Protein AF-A0A955UX91-F1 (afdb_monomer)

Nearest PDB structures (foldseek):
  6fhz-assembly1_A  TM=4.003E-01  e=1.065E+00  Pyrococcus furiosus DSM 3638
  5odw-assembly1_C  TM=2.343E-01  e=2.510E+00  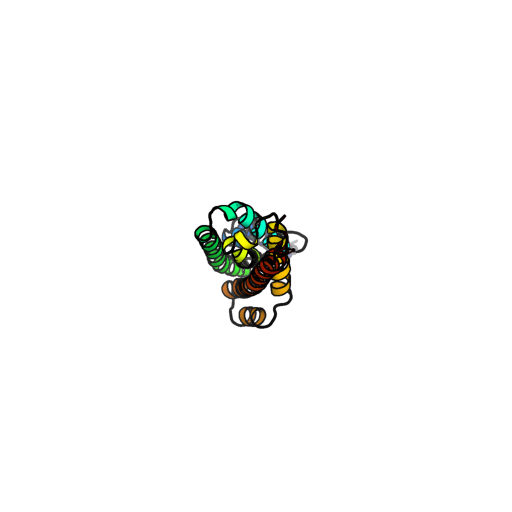Pseudomonas aeruginosa PAO1

Radius of gyration: 24.11 Å; Cα contacts (8 Å, |Δi|>4): 265; chains: 1; bounding box: 82×37×92 Å

Sequence (201 aa):
MGQDRPILEAEMGTEVAEGRGGSALATSPAVWIATVAGVGFAPLAPGTAGSAVAVVLFAATARLGLAAHLALSAAIGIAGVWAAGASERAFGRADDGRIVVDEVAGQLVALTPLVLAPLAWVDGRWPVGLVTAFVAFRVFDIAKPGPVRWAERRFAGGLGVMADDIVAGALAALVVAATGLALELVFAVPAGGVVAGGGLQ

Mean predicted aligned error: 9.35 Å

Secondary structure (DSSP, 8-state):
-----HHHHHHHHHHHHHHHHHHHHHH-HHHHHHTTTTGGG-SS-HHHHHHHHHHHHHHHHGGG-HHHHHHHHHHHHHHHHHHHHHHHHHHT-TT-TT--HHHHHHHHHHHHHHHH-GGGGTTTTHHHHHHHHHHHHHHHHHH--THHHHHHHH--THHHHHHHHHHHHHHHHHHHHHHHHHHHHHHHS-S----------

Foldseek 3Di:
DDDDPPPVVVVVVVVVVVVVLVVCLVPDPLNCLQLVNVCLVPPPQSLLSLLVVLLVVCVVCLVVALVSLVVVLVVLLVSQLVSQLVVCVSVVHHPRSSRNSLSSSLLSLLLNLCRVCVVLCPPPNVVVLSVLSSVQLVCCLVVVPDPLVVLCVVDDGSSSSNRSSNVSSNRSNVRSNVSSVVSCVVPVPPPDPPPPPDDDD

Structure (mmCIF, N/CA/C/O backbone):
data_AF-A0A955UX91-F1
#
_entry.id   AF-A0A955UX91-F1
#
loop_
_atom_site.group_PDB
_atom_site.id
_atom_site.type_symbol
_atom_site.label_atom_id
_atom_site.label_alt_id
_atom_site.label_comp_id
_atom_site.label_asym_id
_atom_site.label_entity_id
_atom_site.label_seq_id
_atom_site.pdbx_PDB_ins_code
_atom_site.Cartn_x
_atom_site.Cartn_y
_atom_site.Cartn_z
_atom_site.occupancy
_atom_site.B_iso_or_equiv
_atom_site.auth_seq_id
_atom_site.auth_comp_id
_atom_site.auth_asym_id
_atom_site.auth_atom_id
_atom_site.pdbx_PDB_model_num
ATOM 1 N N . MET A 1 1 ? -48.173 19.425 38.781 1.00 48.72 1 MET A N 1
ATOM 2 C CA . MET A 1 1 ? -47.043 20.098 38.110 1.00 48.72 1 MET A CA 1
ATOM 3 C C . MET A 1 1 ? -45.811 19.235 38.335 1.00 48.72 1 MET A C 1
ATOM 5 O O . MET A 1 1 ? -45.302 19.232 39.445 1.00 48.72 1 MET A O 1
ATOM 9 N N . GLY A 1 2 ? -45.424 18.406 37.361 1.00 55.97 2 GLY A N 1
ATOM 10 C CA . GLY A 1 2 ? -44.253 17.531 37.505 1.00 55.97 2 GLY A CA 1
ATOM 11 C C . GLY A 1 2 ? -44.362 16.193 36.780 1.00 55.97 2 GLY A C 1
ATOM 12 O O . GLY A 1 2 ? -44.405 15.170 37.448 1.00 55.97 2 GLY A O 1
ATOM 13 N N . GLN A 1 3 ? -44.400 16.199 35.445 1.00 52.84 3 GLN A N 1
ATOM 14 C CA . GLN A 1 3 ? -44.148 15.014 34.610 1.00 52.84 3 GLN A CA 1
ATOM 15 C C . GLN A 1 3 ? -43.593 15.426 33.232 1.00 52.84 3 GLN A C 1
ATOM 17 O O . GLN A 1 3 ? -44.186 15.099 32.225 1.00 52.84 3 GLN A O 1
ATOM 22 N N . ASP A 1 4 ? -42.463 16.143 33.180 1.00 52.09 4 ASP A N 1
ATOM 23 C CA . ASP A 1 4 ? -41.783 16.471 31.901 1.00 52.09 4 ASP A CA 1
ATOM 24 C C . ASP A 1 4 ? -40.248 16.293 31.961 1.00 52.09 4 ASP A C 1
ATOM 26 O O . ASP A 1 4 ? -39.520 16.770 31.098 1.00 52.09 4 ASP A O 1
ATOM 30 N N . ARG A 1 5 ? -39.704 15.633 32.996 1.00 57.81 5 ARG A N 1
ATOM 31 C CA . ARG A 1 5 ? -38.242 15.534 33.209 1.00 57.81 5 ARG A CA 1
ATOM 32 C C . ARG A 1 5 ? -37.488 14.307 32.652 1.00 57.81 5 ARG A C 1
ATOM 34 O O . ARG A 1 5 ? -36.279 14.442 32.510 1.00 57.81 5 ARG A O 1
ATOM 41 N N . PRO A 1 6 ? -38.089 13.149 32.303 1.00 54.25 6 PRO A N 1
ATOM 42 C CA . PRO A 1 6 ? -37.282 11.976 31.941 1.00 54.25 6 PRO A CA 1
ATOM 43 C C . PRO A 1 6 ? -36.736 11.998 30.502 1.00 54.25 6 PRO A C 1
ATOM 45 O O . PRO A 1 6 ? -35.761 11.312 30.220 1.00 54.25 6 PRO A O 1
ATOM 48 N N . ILE A 1 7 ? -37.338 12.773 29.592 1.00 55.22 7 ILE A N 1
ATOM 49 C CA . ILE A 1 7 ? -36.955 12.776 28.166 1.00 55.22 7 ILE A CA 1
ATOM 50 C C . ILE A 1 7 ? -35.733 13.681 27.929 1.00 55.22 7 ILE A C 1
ATOM 52 O O . ILE A 1 7 ? -34.793 13.286 27.249 1.00 55.22 7 ILE A O 1
ATOM 56 N N . LEU A 1 8 ? -35.689 14.844 28.588 1.00 48.31 8 LEU A N 1
ATOM 57 C CA . LEU A 1 8 ? -34.590 15.811 28.459 1.00 48.31 8 LEU A CA 1
ATOM 58 C C . LEU A 1 8 ? -33.263 15.300 29.045 1.00 48.31 8 LEU A C 1
ATOM 60 O O . LEU A 1 8 ? -32.203 15.588 28.501 1.00 48.31 8 LEU A O 1
ATOM 64 N N . GLU A 1 9 ? -33.300 14.517 30.129 1.00 51.94 9 GLU A N 1
ATOM 65 C CA . GLU A 1 9 ? -32.087 13.922 30.716 1.00 51.94 9 GLU A CA 1
ATOM 66 C C . GLU A 1 9 ? -31.504 12.802 29.835 1.00 51.94 9 GLU A C 1
ATOM 68 O O . GLU A 1 9 ? -30.284 12.630 29.789 1.00 51.94 9 GLU A O 1
ATOM 73 N N . ALA A 1 10 ? -32.353 12.078 29.096 1.00 54.09 10 ALA A N 1
ATOM 74 C CA . ALA A 1 10 ? -31.926 11.054 28.146 1.00 54.09 10 ALA A CA 1
ATOM 75 C C . ALA A 1 10 ? -31.316 11.668 26.874 1.00 54.09 10 ALA A C 1
ATOM 77 O O . ALA A 1 10 ? -30.243 11.235 26.458 1.00 54.09 10 ALA A O 1
ATOM 78 N N . GLU A 1 11 ? -31.942 12.711 26.313 1.00 50.72 11 GLU A N 1
ATOM 79 C CA . GLU A 1 11 ? -31.438 13.423 25.127 1.00 50.72 11 GLU A CA 1
ATOM 80 C C . GLU A 1 11 ? -30.132 14.187 25.416 1.00 50.72 11 GLU A C 1
ATOM 82 O O . GLU A 1 11 ? -29.170 14.092 24.649 1.00 50.72 11 GLU A O 1
ATOM 87 N N . MET A 1 12 ? -30.028 14.843 26.581 1.00 48.72 12 MET A N 1
ATOM 88 C CA . MET A 1 12 ? -28.771 15.459 27.030 1.00 48.72 12 MET A CA 1
ATOM 89 C C . MET A 1 12 ? -27.669 14.421 27.293 1.00 48.72 12 MET A C 1
ATOM 91 O O . MET A 1 12 ? -26.490 14.699 27.070 1.00 48.72 12 MET A O 1
ATOM 95 N N . GLY A 1 13 ? -28.021 13.223 27.768 1.00 46.91 13 GLY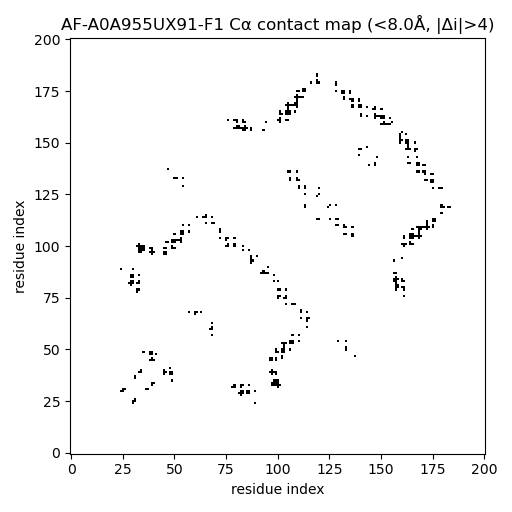 A N 1
ATOM 96 C CA . GLY A 1 13 ? -27.072 12.124 27.964 1.00 46.91 13 GLY A CA 1
ATOM 97 C C . GLY A 1 13 ? -26.480 11.614 26.648 1.00 46.91 13 GLY A C 1
ATOM 98 O O . GLY A 1 13 ? -25.281 11.331 26.585 1.00 46.91 13 GLY A O 1
ATOM 99 N N . THR A 1 14 ? -27.291 11.553 25.589 1.00 50.78 14 THR A N 1
ATOM 100 C CA . THR A 1 14 ? -26.853 11.172 24.240 1.00 50.78 14 THR A CA 1
ATOM 101 C C . THR A 1 14 ? -26.025 12.259 23.557 1.00 50.78 14 THR A C 1
ATOM 103 O O . THR A 1 14 ? -24.955 11.936 23.047 1.00 50.78 14 THR A O 1
ATOM 106 N N . GLU A 1 15 ? -26.403 13.541 23.642 1.00 47.50 15 GLU A N 1
ATOM 107 C CA . GLU A 1 15 ? -25.612 14.641 23.056 1.00 47.50 15 GLU A CA 1
ATOM 108 C C . GLU A 1 15 ? -24.251 14.825 23.750 1.00 47.50 15 GLU A C 1
ATOM 110 O O . GLU A 1 15 ? -23.234 15.072 23.098 1.00 47.50 15 GLU A O 1
ATOM 115 N N . VAL A 1 16 ? -24.184 14.666 25.078 1.00 50.84 16 VAL A N 1
ATOM 116 C CA . VAL A 1 16 ? -22.916 14.759 25.824 1.00 50.84 16 VAL A CA 1
ATOM 117 C C . VAL A 1 16 ? -22.020 13.540 25.559 1.00 50.84 16 VAL A C 1
ATOM 119 O O . VAL A 1 16 ? -20.793 13.680 25.545 1.00 50.84 16 VAL A O 1
ATOM 122 N N . ALA A 1 17 ? -22.594 12.357 25.314 1.00 48.03 17 ALA A N 1
ATOM 123 C CA . ALA A 1 17 ? -21.847 11.166 24.907 1.00 48.03 17 ALA A CA 1
ATOM 124 C C . ALA A 1 17 ? -21.341 11.263 23.454 1.00 48.03 17 ALA A C 1
ATOM 126 O O . ALA A 1 17 ? -20.176 10.949 23.203 1.00 48.03 17 ALA A O 1
ATOM 127 N N . GLU A 1 18 ? -22.154 11.770 22.521 1.00 50.38 18 GLU A N 1
ATOM 128 C CA . GLU A 1 18 ? -21.756 12.026 21.128 1.00 50.38 18 GLU A CA 1
ATOM 129 C C . GLU A 1 18 ? -20.695 13.134 21.026 1.00 50.38 18 GLU A C 1
ATOM 131 O O . GLU A 1 18 ? -19.690 12.967 20.331 1.00 50.38 18 GLU A O 1
ATOM 136 N N . GLY A 1 19 ? -20.831 14.224 21.792 1.00 46.16 19 GLY A N 1
ATOM 137 C CA . GLY A 1 19 ? -19.861 15.327 21.820 1.00 46.16 19 GLY A CA 1
ATOM 138 C C . GLY A 1 19 ? -18.505 14.959 22.446 1.00 46.16 19 GLY A C 1
ATOM 139 O O . GLY A 1 19 ? -17.449 15.432 22.008 1.00 46.16 19 GLY A O 1
ATOM 140 N N . ARG A 1 20 ? -18.494 14.067 23.447 1.00 49.34 20 ARG A N 1
ATOM 141 C CA . ARG A 1 20 ? -17.256 13.529 24.049 1.00 49.34 20 ARG A CA 1
ATOM 142 C C . ARG A 1 20 ? -16.623 12.422 23.202 1.00 49.34 20 ARG A C 1
ATOM 144 O O . ARG A 1 20 ? -15.399 12.354 23.124 1.00 49.34 20 ARG A O 1
ATOM 151 N N . GLY A 1 21 ? -17.432 11.595 22.538 1.00 52.50 21 GLY A N 1
ATOM 152 C CA . GLY A 1 21 ? -16.962 10.550 21.626 1.00 52.50 21 GLY A CA 1
ATOM 153 C C . GLY A 1 21 ? -16.315 11.117 20.360 1.00 52.50 21 GLY A C 1
ATOM 154 O O . GLY A 1 21 ? -15.223 10.694 19.987 1.00 52.50 21 GLY A O 1
ATOM 155 N N . GLY A 1 22 ? -16.922 12.138 19.745 1.00 56.38 22 GL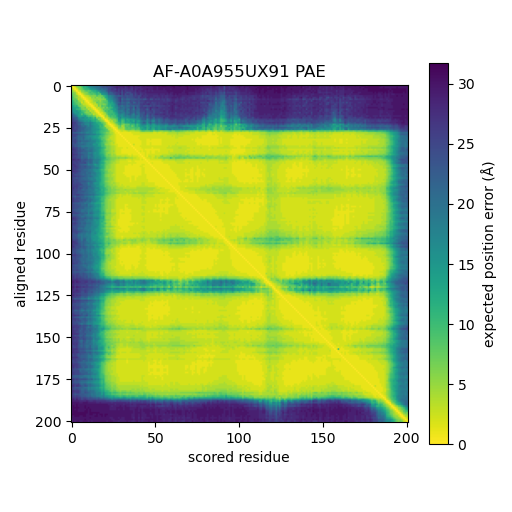Y A N 1
ATOM 156 C CA . GLY A 1 22 ? -16.394 12.769 18.530 1.00 56.38 22 GLY A CA 1
ATOM 157 C C . GLY A 1 22 ? -15.030 13.446 18.721 1.00 56.38 22 GLY A C 1
ATOM 158 O O . GLY A 1 22 ? -14.139 13.297 17.884 1.00 56.38 22 GLY A O 1
ATOM 159 N N . SER A 1 23 ? -14.819 14.131 19.851 1.00 57.78 23 SER A N 1
ATOM 160 C CA . SER A 1 23 ? -13.539 14.791 20.170 1.00 57.78 23 SER A CA 1
ATOM 161 C C . SER A 1 23 ? -12.423 13.807 20.553 1.00 57.78 23 SER A C 1
ATOM 163 O O . SER A 1 23 ? -11.258 14.024 20.202 1.00 57.78 23 SER A O 1
ATOM 165 N N . ALA A 1 24 ? -12.763 12.691 21.205 1.00 60.75 24 ALA A N 1
ATOM 166 C CA . ALA A 1 24 ? -11.815 11.622 21.522 1.00 60.75 24 ALA A CA 1
ATOM 167 C C . ALA A 1 24 ? -11.351 10.862 20.264 1.00 60.75 24 ALA A C 1
ATOM 169 O O . ALA A 1 24 ? -10.179 10.503 20.151 1.00 60.75 24 ALA A O 1
ATOM 170 N N . LEU A 1 25 ? -12.238 10.669 19.282 1.00 67.56 25 LEU A N 1
ATOM 171 C CA . LEU A 1 25 ? -11.879 10.092 17.982 1.00 67.56 25 LEU A CA 1
ATOM 172 C C . LEU A 1 25 ? -10.973 11.029 17.176 1.00 67.56 25 LEU A C 1
ATOM 174 O O . LEU A 1 25 ? -9.965 10.582 16.632 1.00 67.56 25 LEU A O 1
ATOM 178 N N . ALA A 1 26 ? -11.282 12.329 17.167 1.00 65.00 26 ALA A N 1
ATOM 179 C CA . ALA A 1 26 ? -10.502 13.347 16.462 1.00 65.00 26 ALA A CA 1
ATOM 180 C C . ALA A 1 26 ? -9.083 13.553 17.026 1.00 65.00 26 ALA A C 1
ATOM 182 O O . ALA A 1 26 ? -8.243 14.148 16.356 1.00 65.00 26 ALA A O 1
ATOM 183 N N . THR A 1 27 ? -8.790 13.074 18.238 1.00 76.50 27 THR A N 1
ATOM 184 C CA . THR A 1 27 ? -7.471 13.197 18.891 1.00 76.50 27 THR A CA 1
ATOM 185 C C . THR A 1 27 ? -6.737 11.863 19.048 1.00 76.50 27 THR A C 1
ATOM 187 O O . THR A 1 27 ? -5.598 11.843 19.510 1.00 76.50 27 THR A O 1
ATOM 190 N N . SER A 1 28 ? -7.343 10.744 18.633 1.00 91.44 28 SER A N 1
ATOM 191 C CA . SER A 1 28 ? -6.758 9.407 18.766 1.00 91.44 28 SER A CA 1
ATOM 192 C C . SER A 1 28 ? -5.649 9.165 17.732 1.00 91.44 28 SER A C 1
ATOM 194 O O . SER A 1 28 ? -5.944 9.117 16.534 1.00 91.44 28 SER A O 1
ATOM 196 N N . PRO A 1 29 ? -4.388 8.918 18.143 1.00 95.19 29 PRO A N 1
ATOM 197 C CA . PRO A 1 29 ? -3.300 8.636 17.203 1.00 95.19 29 PRO A CA 1
ATOM 198 C C . PRO A 1 29 ? -3.577 7.417 16.315 1.00 95.19 29 PRO A C 1
ATOM 200 O O . PRO A 1 29 ? -3.188 7.398 15.151 1.00 95.19 29 PRO A O 1
ATOM 203 N N . ALA A 1 30 ? -4.292 6.419 16.843 1.00 95.62 30 ALA A N 1
ATOM 204 C CA . ALA A 1 30 ? -4.701 5.250 16.075 1.00 95.62 30 ALA A CA 1
ATOM 205 C C . ALA A 1 30 ? -5.654 5.621 14.934 1.00 95.62 30 ALA A C 1
ATOM 207 O O . ALA A 1 30 ? -5.444 5.176 13.813 1.00 95.62 30 ALA A O 1
ATOM 208 N N . VAL A 1 31 ? -6.648 6.477 15.198 1.00 95.62 31 VAL A N 1
ATOM 209 C CA . VAL A 1 31 ? -7.601 6.940 14.176 1.00 95.62 31 VAL A CA 1
ATOM 210 C C . VAL A 1 31 ? -6.887 7.791 13.131 1.00 95.62 31 VAL A C 1
ATOM 212 O O . VAL A 1 31 ? -7.118 7.615 11.938 1.00 95.62 31 VAL A O 1
ATOM 215 N N . TRP A 1 32 ? -5.970 8.666 13.550 1.00 96.38 32 TRP A N 1
ATOM 216 C CA . TRP A 1 32 ? -5.149 9.454 12.627 1.00 96.38 32 TRP A CA 1
ATOM 217 C C . TRP A 1 32 ? -4.306 8.579 11.701 1.00 96.38 32 TRP A C 1
ATOM 219 O O . TRP A 1 32 ? -4.248 8.844 10.504 1.00 96.38 32 TRP A O 1
ATOM 229 N N . ILE A 1 33 ? -3.675 7.529 12.229 1.00 97.69 33 ILE A N 1
ATOM 230 C CA . ILE A 1 33 ? -2.879 6.602 11.417 1.00 97.69 33 ILE A CA 1
ATOM 231 C C . ILE A 1 33 ? -3.786 5.770 10.508 1.00 97.69 33 ILE A C 1
ATOM 233 O O . ILE A 1 33 ? -3.540 5.715 9.309 1.00 97.69 33 ILE A O 1
ATOM 237 N N . ALA A 1 34 ? -4.853 5.177 11.050 1.00 97.38 34 ALA A N 1
ATOM 238 C CA . ALA A 1 34 ? -5.764 4.314 10.303 1.00 97.38 34 ALA A CA 1
ATOM 239 C C . ALA A 1 34 ? -6.453 5.047 9.147 1.00 97.38 34 ALA A C 1
ATOM 241 O O . ALA A 1 34 ? -6.578 4.499 8.061 1.00 97.38 34 ALA A O 1
ATOM 242 N N . THR A 1 35 ? -6.850 6.301 9.361 1.00 97.31 35 THR A N 1
ATOM 243 C CA . THR A 1 35 ? -7.482 7.140 8.330 1.00 97.31 35 THR A CA 1
ATOM 244 C C . THR A 1 35 ? -6.476 7.863 7.442 1.00 97.31 35 THR A C 1
ATOM 246 O O . THR A 1 35 ? -6.888 8.631 6.578 1.00 97.31 35 THR A O 1
ATOM 249 N N . VAL A 1 36 ? -5.169 7.673 7.658 1.00 97.88 36 VAL A N 1
ATOM 250 C CA . VAL A 1 36 ? -4.096 8.348 6.914 1.00 97.88 36 VAL A CA 1
ATOM 251 C C . VAL A 1 36 ? -4.291 9.869 6.950 1.00 97.88 36 VAL A C 1
ATOM 253 O O . VAL A 1 36 ? -4.511 10.536 5.943 1.00 97.88 36 VAL A O 1
ATOM 256 N N . ALA A 1 37 ? -4.273 10.419 8.162 1.00 95.94 37 ALA A N 1
ATOM 257 C CA . ALA A 1 37 ? -4.479 11.838 8.441 1.00 95.94 37 ALA A CA 1
ATOM 258 C C . ALA A 1 37 ? -5.789 12.416 7.869 1.00 95.94 37 ALA A C 1
ATOM 260 O O . ALA A 1 37 ? -5.841 13.562 7.425 1.00 95.94 37 ALA A O 1
ATOM 261 N N . GLY A 1 38 ? -6.857 11.615 7.903 1.00 94.56 38 GLY A N 1
ATOM 262 C CA . GLY A 1 38 ? -8.201 12.010 7.490 1.00 94.56 38 GLY A CA 1
ATOM 263 C C . GLY A 1 38 ? -8.560 11.702 6.033 1.00 94.56 38 GLY A C 1
ATOM 264 O O . GLY A 1 38 ? -9.699 11.932 5.632 1.00 94.56 38 GLY A O 1
ATOM 265 N N . VAL A 1 39 ? -7.645 11.126 5.253 1.00 97.12 39 VAL A N 1
ATOM 266 C CA . VAL A 1 39 ? -7.900 10.656 3.878 1.00 97.12 39 VAL A CA 1
ATOM 267 C C . VAL A 1 39 ? -9.025 9.619 3.829 1.00 97.12 39 VAL A C 1
ATOM 269 O O . VAL A 1 39 ? -9.845 9.642 2.914 1.00 97.12 39 VAL A O 1
ATOM 272 N N . GLY A 1 40 ? -9.134 8.775 4.854 1.00 96.06 40 GLY A N 1
ATOM 273 C CA . GLY A 1 40 ? -10.212 7.799 5.011 1.00 96.06 40 GLY A CA 1
ATOM 274 C C . GLY A 1 40 ? -11.620 8.402 5.099 1.00 96.06 40 GLY A C 1
ATOM 275 O O . GLY A 1 40 ? -12.600 7.687 4.932 1.00 96.06 40 GLY A O 1
ATOM 276 N N . PHE A 1 41 ? -11.752 9.716 5.314 1.00 95.44 41 PHE A N 1
ATOM 277 C CA . PHE A 1 41 ? -13.041 10.420 5.273 1.00 95.44 41 PHE A CA 1
ATOM 278 C C . PHE A 1 41 ? -13.400 10.962 3.883 1.00 95.44 41 PHE A C 1
ATOM 280 O O . PHE A 1 41 ? -14.368 11.715 3.757 1.00 95.44 41 PHE A O 1
ATOM 287 N N . ALA A 1 42 ? -12.640 10.620 2.836 1.00 95.56 42 ALA A N 1
ATOM 288 C CA . ALA A 1 42 ? -12.984 11.006 1.475 1.00 95.56 42 ALA A CA 1
ATOM 289 C C . ALA A 1 42 ? -14.426 10.564 1.136 1.00 95.56 42 ALA A C 1
ATOM 291 O O . ALA A 1 42 ? -14.794 9.415 1.381 1.00 95.56 42 ALA A O 1
ATOM 292 N N . PRO A 1 43 ? -15.262 11.444 0.554 1.00 90.38 43 PRO A N 1
ATOM 293 C CA . PRO A 1 43 ? -16.683 11.153 0.345 1.00 90.38 43 PRO A CA 1
ATOM 294 C C . PRO A 1 43 ? -16.925 10.057 -0.699 1.00 90.38 43 PRO A C 1
ATOM 296 O O . PRO A 1 43 ? -17.997 9.458 -0.733 1.00 90.38 43 PRO A O 1
ATOM 299 N N . LEU A 1 44 ? -15.943 9.812 -1.571 1.00 92.38 44 LEU A N 1
ATOM 300 C CA . LEU A 1 44 ? -16.003 8.832 -2.645 1.00 92.38 44 LEU A CA 1
ATOM 301 C C . LEU A 1 44 ? -14.722 8.001 -2.634 1.00 92.38 44 LEU A C 1
ATOM 303 O O . LEU A 1 44 ? -13.627 8.557 -2.665 1.00 92.38 44 LEU A O 1
ATOM 307 N N . ALA A 1 45 ? -14.891 6.678 -2.618 1.00 93.38 45 ALA A N 1
ATOM 308 C CA . ALA A 1 45 ? -13.821 5.684 -2.672 1.00 93.38 45 ALA A CA 1
ATOM 309 C C . ALA A 1 45 ? -12.613 5.979 -1.741 1.00 93.38 45 ALA A C 1
ATOM 311 O O . ALA A 1 45 ? -11.498 6.158 -2.238 1.00 93.38 45 ALA A O 1
ATOM 312 N N . PRO A 1 46 ? -12.798 5.993 -0.402 1.00 96.38 46 PRO A N 1
ATOM 313 C CA . PRO A 1 46 ? -11.715 6.207 0.567 1.00 96.38 46 PRO A CA 1
ATOM 314 C C . PRO A 1 46 ? -10.462 5.366 0.309 1.00 96.38 46 PRO A C 1
ATOM 316 O O . PRO A 1 46 ? -9.356 5.903 0.311 1.00 96.38 46 PRO A O 1
ATOM 319 N N . GLY A 1 47 ? -10.629 4.078 -0.008 1.00 96.56 47 GLY A N 1
ATOM 320 C CA . GLY A 1 47 ? -9.502 3.199 -0.322 1.00 96.56 47 GLY A CA 1
ATOM 321 C C . GLY A 1 47 ? -8.692 3.672 -1.531 1.00 96.56 47 GLY A C 1
ATOM 322 O O . GLY A 1 47 ? -7.464 3.691 -1.495 1.00 96.56 47 GLY A O 1
ATOM 323 N N . THR A 1 48 ? -9.357 4.187 -2.573 1.00 97.62 48 THR A N 1
ATOM 324 C CA . THR A 1 48 ? -8.677 4.775 -3.743 1.00 97.62 48 THR A CA 1
ATOM 325 C C . THR A 1 48 ? -7.857 6.002 -3.347 1.00 97.62 48 THR A C 1
ATOM 327 O O . THR A 1 48 ? -6.740 6.179 -3.836 1.00 97.62 48 THR A O 1
ATOM 330 N N . ALA A 1 49 ? -8.375 6.831 -2.437 1.00 98.25 49 ALA A N 1
ATOM 331 C CA . ALA A 1 49 ? -7.634 7.967 -1.904 1.00 98.25 49 ALA A CA 1
ATOM 332 C C . ALA A 1 49 ? -6.410 7.509 -1.085 1.00 98.25 49 ALA A C 1
ATOM 334 O O . ALA A 1 49 ? -5.320 8.044 -1.286 1.00 98.25 49 ALA A O 1
ATOM 335 N N . GLY A 1 50 ? -6.547 6.473 -0.249 1.00 98.25 50 GLY A N 1
ATOM 336 C CA . GLY A 1 50 ? -5.427 5.844 0.465 1.00 98.25 50 GLY A CA 1
ATOM 337 C C . GLY A 1 50 ? -4.354 5.296 -0.484 1.00 98.25 50 GLY A C 1
ATOM 338 O O . GLY A 1 50 ? -3.175 5.634 -0.368 1.00 98.25 50 GLY A O 1
ATOM 339 N N . SER A 1 51 ? -4.757 4.553 -1.516 1.00 98.50 51 SER A N 1
ATOM 340 C CA . SER A 1 51 ? -3.845 4.054 -2.557 1.00 98.50 51 SER A CA 1
ATOM 341 C C . SER A 1 51 ? -3.118 5.202 -3.280 1.00 98.50 51 SER A C 1
ATOM 343 O O . SER A 1 51 ? -1.921 5.125 -3.561 1.00 98.50 51 SER A O 1
ATOM 345 N N . ALA A 1 52 ? -3.806 6.315 -3.556 1.00 98.44 52 ALA A N 1
ATOM 346 C CA . ALA A 1 52 ? -3.188 7.483 -4.180 1.00 98.44 52 ALA A CA 1
ATOM 347 C C . ALA A 1 52 ? -2.141 8.138 -3.263 1.00 98.44 52 ALA A C 1
ATOM 349 O O . ALA A 1 52 ? -1.079 8.547 -3.739 1.00 98.44 52 ALA A O 1
ATOM 350 N N . VAL A 1 53 ? -2.388 8.179 -1.948 1.00 98.44 53 VAL A N 1
ATOM 351 C CA . VAL A 1 53 ? -1.393 8.637 -0.966 1.00 98.44 53 VAL A CA 1
ATOM 352 C C . VAL A 1 53 ? -0.136 7.775 -1.018 1.00 98.44 53 VAL A C 1
ATOM 354 O O . VAL A 1 53 ? 0.961 8.330 -1.034 1.00 98.44 53 VAL A O 1
ATOM 357 N N . ALA A 1 54 ? -0.255 6.449 -1.123 1.00 98.44 54 ALA A N 1
ATOM 358 C CA . ALA A 1 54 ? 0.914 5.582 -1.289 1.00 98.44 54 ALA A CA 1
ATOM 359 C C . ALA A 1 54 ? 1.725 5.914 -2.549 1.00 98.44 54 ALA A C 1
ATOM 361 O O . ALA A 1 54 ? 2.951 5.953 -2.479 1.00 98.44 54 ALA A O 1
ATOM 362 N N . VAL A 1 55 ? 1.076 6.220 -3.678 1.00 98.06 55 VAL A N 1
ATOM 363 C CA . VAL A 1 55 ? 1.775 6.651 -4.904 1.00 98.06 55 VAL A CA 1
ATOM 364 C C . VAL A 1 55 ? 2.523 7.971 -4.688 1.00 98.06 55 VAL A C 1
ATOM 366 O O . VAL A 1 55 ? 3.671 8.099 -5.117 1.00 98.06 55 VAL A O 1
ATOM 369 N N . VAL A 1 56 ? 1.918 8.939 -3.993 1.00 97.88 56 VAL A N 1
ATOM 370 C CA . VAL A 1 56 ? 2.568 10.218 -3.655 1.00 97.88 56 VAL A CA 1
ATOM 371 C C . VAL A 1 56 ? 3.759 10.001 -2.714 1.00 97.88 56 VAL A C 1
ATOM 373 O O . VAL A 1 56 ? 4.850 10.511 -2.977 1.00 97.88 56 VAL A O 1
ATOM 376 N N . LEU A 1 57 ? 3.581 9.210 -1.651 1.00 97.44 57 LEU A N 1
ATOM 377 C CA . LEU A 1 57 ? 4.642 8.853 -0.702 1.00 97.44 57 LEU A CA 1
ATOM 378 C C . LEU A 1 57 ? 5.798 8.136 -1.399 1.00 97.44 57 LEU A C 1
ATOM 380 O O . LEU A 1 57 ? 6.968 8.447 -1.165 1.00 97.44 57 LEU A O 1
ATOM 384 N N . PHE A 1 58 ? 5.475 7.209 -2.293 1.00 96.75 58 PHE A N 1
ATOM 385 C CA . PHE A 1 58 ? 6.451 6.502 -3.097 1.00 96.75 58 PHE A CA 1
ATOM 386 C C . PHE A 1 58 ? 7.216 7.451 -4.016 1.00 96.75 58 PHE A C 1
ATOM 388 O O . PHE A 1 58 ? 8.441 7.452 -3.998 1.00 96.75 58 PHE A O 1
ATOM 395 N N . ALA A 1 59 ? 6.536 8.319 -4.768 1.00 94.19 59 ALA A N 1
ATOM 396 C CA . ALA A 1 59 ? 7.197 9.287 -5.643 1.00 94.19 59 ALA A CA 1
ATOM 397 C C . ALA A 1 59 ? 8.152 10.218 -4.871 1.00 94.19 59 ALA A C 1
ATOM 399 O O . ALA A 1 59 ? 9.237 10.534 -5.361 1.00 94.19 59 ALA A O 1
ATOM 400 N N . ALA A 1 60 ? 7.783 10.607 -3.645 1.00 95.56 60 ALA A N 1
ATOM 401 C CA . ALA A 1 60 ? 8.620 11.426 -2.772 1.00 95.56 60 ALA A CA 1
ATOM 402 C C . ALA A 1 60 ? 9.853 10.680 -2.227 1.00 95.56 60 ALA A C 1
ATOM 404 O O . ALA A 1 60 ? 10.883 11.302 -1.970 1.00 95.56 60 ALA A O 1
ATOM 405 N N . THR A 1 61 ? 9.770 9.358 -2.056 1.00 93.81 61 THR A N 1
ATOM 406 C CA . THR A 1 61 ? 10.807 8.552 -1.386 1.00 93.81 61 THR A CA 1
ATOM 407 C C . THR A 1 61 ? 11.559 7.588 -2.308 1.00 93.81 61 THR A C 1
ATOM 409 O O . THR A 1 61 ? 12.590 7.054 -1.905 1.00 93.81 61 THR A O 1
ATOM 412 N N . ALA A 1 62 ? 11.143 7.418 -3.567 1.00 88.81 62 ALA A N 1
ATOM 413 C CA . ALA A 1 62 ? 11.701 6.435 -4.504 1.00 88.81 62 ALA A CA 1
ATOM 414 C C . ALA A 1 62 ? 13.218 6.583 -4.717 1.00 88.81 62 ALA A C 1
ATOM 416 O O . ALA A 1 62 ? 13.923 5.599 -4.932 1.00 88.81 62 ALA A O 1
ATOM 417 N N . ARG A 1 63 ? 13.750 7.810 -4.612 1.00 89.56 63 ARG A N 1
ATOM 418 C CA . ARG A 1 63 ? 15.187 8.097 -4.782 1.00 89.56 63 ARG A CA 1
ATOM 419 C C . ARG A 1 63 ? 16.043 7.724 -3.568 1.00 89.56 63 ARG A C 1
ATOM 421 O O . ARG A 1 63 ? 17.264 7.754 -3.675 1.00 89.56 63 ARG A O 1
ATOM 428 N N . LEU A 1 64 ? 15.429 7.382 -2.433 1.00 92.81 64 LEU A N 1
ATOM 429 C CA . LEU A 1 64 ? 16.131 6.950 -1.219 1.00 92.81 64 LEU A CA 1
ATOM 430 C C . LEU A 1 64 ? 16.589 5.481 -1.295 1.00 92.81 64 LEU A C 1
ATOM 432 O O . LEU A 1 64 ? 17.352 5.026 -0.445 1.00 92.81 64 LEU A O 1
ATOM 436 N N . GLY A 1 65 ? 16.156 4.751 -2.327 1.00 92.50 65 GLY A N 1
ATOM 437 C CA . GLY A 1 65 ? 16.566 3.379 -2.602 1.00 92.50 65 GLY A CA 1
ATOM 438 C C . GLY A 1 65 ? 15.745 2.319 -1.864 1.00 92.50 65 GLY A C 1
ATOM 439 O O . GLY A 1 65 ? 14.865 2.608 -1.052 1.00 92.50 65 GLY A O 1
ATOM 440 N N . LEU A 1 66 ? 16.052 1.054 -2.164 1.00 93.62 66 LEU A N 1
ATOM 441 C CA . LEU A 1 66 ? 15.270 -0.104 -1.722 1.00 93.62 66 LEU A CA 1
ATOM 442 C C . LEU A 1 66 ? 15.153 -0.206 -0.198 1.00 93.62 66 LEU A C 1
ATOM 444 O O . LEU A 1 66 ? 14.069 -0.462 0.314 1.00 93.62 66 LEU A O 1
ATOM 448 N N . ALA A 1 67 ? 16.252 0.009 0.528 1.00 95.94 67 ALA A N 1
ATOM 449 C CA . ALA A 1 67 ? 16.255 -0.108 1.984 1.00 95.94 67 ALA A CA 1
ATOM 450 C C . ALA A 1 67 ? 15.272 0.875 2.638 1.00 95.94 67 ALA A C 1
ATOM 452 O O . ALA A 1 67 ? 14.521 0.487 3.529 1.00 95.94 67 ALA A O 1
ATOM 453 N N . ALA A 1 68 ? 15.229 2.121 2.156 1.00 96.31 68 ALA A N 1
ATOM 454 C CA . ALA A 1 68 ? 14.294 3.127 2.646 1.00 96.31 68 ALA A CA 1
ATOM 455 C C . ALA A 1 68 ? 12.840 2.781 2.288 1.00 96.31 68 ALA A C 1
ATOM 457 O O . ALA A 1 68 ? 11.969 2.883 3.148 1.00 96.31 68 ALA A O 1
ATOM 458 N N . HIS A 1 69 ? 12.582 2.312 1.060 1.00 97.12 69 HIS A N 1
ATOM 459 C CA . HIS A 1 69 ? 11.247 1.872 0.628 1.00 97.12 69 HIS A CA 1
ATOM 460 C C . HIS A 1 69 ? 10.712 0.719 1.486 1.00 97.12 69 HIS A C 1
ATOM 462 O O . HIS A 1 69 ? 9.577 0.764 1.963 1.00 97.12 69 HIS A O 1
ATOM 468 N N . LEU A 1 70 ? 11.540 -0.299 1.731 1.00 97.00 70 LEU A N 1
ATOM 469 C CA . LEU A 1 70 ? 11.166 -1.446 2.558 1.00 97.00 70 LEU A CA 1
ATOM 470 C C . LEU A 1 70 ? 10.981 -1.050 4.024 1.00 97.00 70 LEU A C 1
ATOM 472 O O . LEU A 1 70 ? 10.021 -1.494 4.650 1.00 97.00 70 LEU A O 1
ATOM 476 N N . ALA A 1 71 ? 11.850 -0.191 4.563 1.00 98.06 71 ALA A N 1
ATOM 477 C CA . ALA A 1 71 ? 11.713 0.318 5.925 1.00 98.06 71 ALA A CA 1
ATOM 478 C C . ALA A 1 71 ? 10.420 1.127 6.102 1.00 98.06 71 ALA A C 1
ATOM 480 O O . ALA A 1 71 ? 9.707 0.921 7.082 1.00 98.06 71 ALA A O 1
ATOM 481 N N . LEU A 1 72 ? 10.084 1.996 5.142 1.00 97.94 72 LEU A N 1
ATOM 482 C CA . LEU A 1 72 ? 8.836 2.761 5.139 1.00 97.94 72 LEU A CA 1
ATOM 483 C C . LEU A 1 72 ? 7.614 1.838 5.065 1.00 97.94 72 LEU A C 1
ATOM 485 O O . LEU A 1 72 ? 6.706 1.960 5.884 1.00 97.94 72 LEU A O 1
ATOM 489 N N . SER A 1 73 ? 7.616 0.893 4.122 1.00 98.06 73 SER A N 1
ATOM 490 C CA . SER A 1 73 ? 6.520 -0.067 3.937 1.00 98.06 73 SER A CA 1
ATOM 491 C C . SER A 1 73 ? 6.304 -0.913 5.194 1.00 98.06 73 SER A C 1
ATOM 493 O O . SER A 1 73 ? 5.173 -1.077 5.647 1.00 98.06 73 SER A O 1
ATOM 495 N N . ALA A 1 74 ? 7.388 -1.395 5.812 1.00 98.31 74 ALA A N 1
ATOM 496 C CA . ALA A 1 74 ? 7.328 -2.155 7.056 1.00 98.31 74 ALA A CA 1
ATOM 497 C C . ALA A 1 74 ? 6.839 -1.300 8.233 1.00 98.31 74 ALA A C 1
ATOM 499 O O . ALA A 1 74 ? 6.000 -1.756 9.007 1.00 98.31 74 ALA A O 1
ATOM 500 N N . ALA A 1 75 ? 7.321 -0.061 8.364 1.00 98.50 75 ALA A N 1
ATOM 501 C CA . ALA A 1 75 ? 6.888 0.848 9.421 1.00 98.50 75 ALA A CA 1
ATOM 502 C C . ALA A 1 75 ? 5.387 1.156 9.325 1.00 98.50 75 ALA A C 1
ATOM 504 O O . ALA A 1 75 ? 4.685 1.063 10.332 1.00 98.50 75 ALA A O 1
ATOM 505 N N . ILE A 1 76 ? 4.886 1.454 8.120 1.00 98.50 76 ILE A N 1
ATOM 506 C CA . ILE A 1 76 ? 3.456 1.684 7.874 1.00 98.50 76 ILE A CA 1
ATOM 507 C C . ILE A 1 76 ? 2.656 0.406 8.127 1.00 98.50 76 ILE A C 1
ATOM 509 O O . ILE A 1 76 ? 1.646 0.467 8.818 1.00 98.50 76 ILE A O 1
ATOM 513 N N . GLY A 1 77 ? 3.120 -0.754 7.654 1.00 98.31 77 GLY A N 1
ATOM 514 C CA . GLY A 1 77 ? 2.452 -2.035 7.891 1.00 98.31 77 GLY A CA 1
ATOM 515 C C . GLY A 1 77 ? 2.313 -2.368 9.382 1.00 98.31 77 GLY A C 1
ATOM 516 O O . GLY A 1 77 ? 1.222 -2.678 9.855 1.00 98.31 77 GLY A O 1
ATOM 517 N N . ILE A 1 78 ? 3.400 -2.245 10.151 1.00 98.38 78 ILE A N 1
ATOM 518 C CA . ILE A 1 78 ? 3.413 -2.531 11.596 1.00 98.38 78 ILE A CA 1
ATOM 519 C C . ILE A 1 78 ? 2.533 -1.535 12.362 1.00 98.38 78 ILE A C 1
ATOM 521 O O . ILE A 1 78 ? 1.724 -1.944 13.198 1.00 98.38 78 ILE A O 1
ATOM 525 N N . ALA A 1 79 ? 2.666 -0.236 12.075 1.00 98.38 79 ALA A N 1
ATOM 526 C CA . ALA A 1 79 ? 1.827 0.788 12.692 1.00 98.38 79 ALA A CA 1
ATOM 527 C C . ALA A 1 79 ? 0.347 0.602 12.320 1.00 98.38 79 ALA A C 1
ATOM 529 O O . ALA A 1 79 ? -0.524 0.767 13.175 1.00 98.38 79 ALA A O 1
ATOM 530 N N . GLY A 1 80 ? 0.078 0.202 11.076 1.00 98.19 80 GLY A N 1
ATOM 531 C CA . GLY A 1 80 ? -1.246 -0.078 10.537 1.00 98.19 80 GLY A CA 1
ATOM 532 C C . GLY A 1 80 ? -1.951 -1.213 11.268 1.00 98.19 80 GLY A C 1
ATOM 533 O O . GLY A 1 80 ? -3.091 -1.029 11.674 1.00 98.19 80 GLY A O 1
ATOM 534 N N . VAL A 1 81 ? -1.271 -2.327 11.570 1.00 98.06 81 VAL A N 1
ATOM 535 C CA . VAL A 1 81 ? -1.872 -3.443 12.336 1.00 98.06 81 VAL A CA 1
ATOM 536 C C . VAL A 1 81 ? -2.408 -2.968 13.688 1.00 98.06 81 VAL A C 1
ATOM 538 O O . VAL A 1 81 ? -3.529 -3.299 14.082 1.00 98.06 81 VAL A O 1
ATOM 541 N N . TRP A 1 82 ? -1.620 -2.173 14.413 1.00 97.81 82 TRP A N 1
ATOM 542 C CA . TRP A 1 82 ? -2.064 -1.606 15.684 1.00 97.81 82 TRP A CA 1
ATOM 543 C C . TRP A 1 82 ? -3.195 -0.584 15.489 1.00 97.81 82 TRP A C 1
ATOM 545 O O . TRP A 1 82 ? -4.213 -0.653 16.185 1.00 97.81 82 TRP A O 1
ATOM 555 N N . ALA A 1 83 ? -3.029 0.342 14.541 1.00 97.56 83 ALA A N 1
ATOM 556 C CA . ALA A 1 83 ? -3.950 1.444 14.297 1.00 97.56 83 ALA A CA 1
ATOM 557 C C . ALA A 1 83 ? -5.319 0.971 13.798 1.00 97.56 83 ALA A C 1
ATOM 559 O O . ALA A 1 83 ? -6.335 1.443 14.306 1.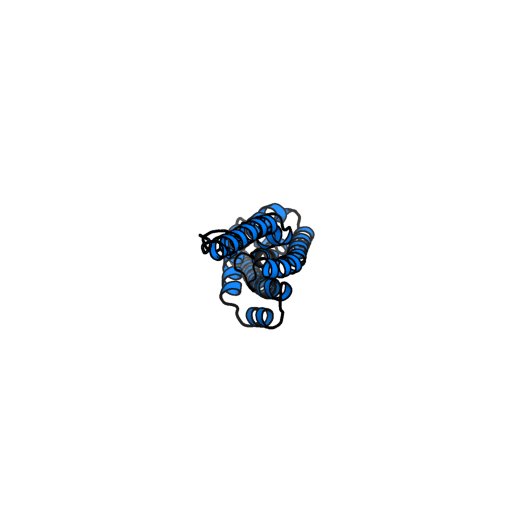00 97.56 83 ALA A O 1
ATOM 560 N N . ALA A 1 84 ? -5.356 0.014 12.870 1.00 96.62 84 ALA A N 1
ATOM 561 C CA . ALA A 1 84 ? -6.573 -0.600 12.353 1.00 96.62 84 ALA A CA 1
ATOM 562 C C . ALA A 1 84 ? -7.355 -1.263 13.490 1.00 96.62 84 ALA A C 1
ATOM 564 O O . ALA A 1 84 ? -8.483 -0.870 13.772 1.00 96.62 84 ALA A O 1
ATOM 565 N N . GLY A 1 85 ? -6.721 -2.158 14.256 1.00 94.94 85 GLY A N 1
ATOM 566 C CA . GLY A 1 85 ? -7.403 -2.849 15.354 1.00 94.94 85 GLY A CA 1
ATOM 567 C C . GLY A 1 85 ? -7.884 -1.907 16.464 1.00 94.94 85 GLY A C 1
ATOM 568 O O . GLY A 1 85 ? -8.927 -2.137 17.076 1.00 94.94 85 GLY A O 1
ATOM 569 N N . ALA A 1 86 ? -7.138 -0.838 16.755 1.00 94.62 86 ALA A N 1
ATOM 570 C CA . ALA A 1 86 ? -7.582 0.197 17.687 1.00 94.62 86 ALA A CA 1
ATOM 571 C C . ALA A 1 86 ? -8.736 1.042 17.127 1.00 94.62 86 ALA A C 1
ATOM 573 O O . ALA A 1 86 ? -9.644 1.388 17.884 1.00 94.62 86 ALA A O 1
ATOM 574 N N . SER A 1 87 ? -8.735 1.322 15.826 1.00 94.88 87 SER A N 1
ATOM 575 C CA . SER A 1 87 ? 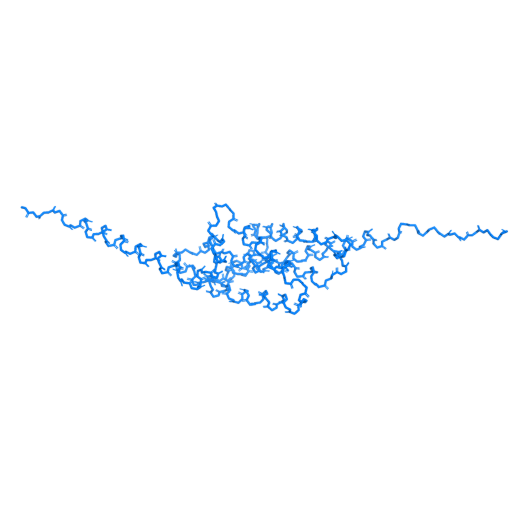-9.768 2.120 15.164 1.00 94.88 87 SER A CA 1
ATOM 576 C C . SER A 1 87 ? -11.067 1.350 14.964 1.00 94.88 87 SER A C 1
ATOM 578 O O . SER A 1 87 ? -12.120 1.933 15.175 1.00 94.88 87 SER A O 1
ATOM 580 N N . GLU A 1 88 ? -11.036 0.042 14.697 1.00 93.38 88 GLU A N 1
ATOM 581 C CA . GLU A 1 88 ? -12.248 -0.797 14.667 1.00 93.38 88 GLU A CA 1
ATOM 582 C C . GLU A 1 88 ? -13.014 -0.731 15.998 1.00 93.38 88 GLU A C 1
ATOM 584 O O . GLU A 1 88 ? -14.237 -0.583 16.031 1.00 93.38 88 GLU A O 1
ATOM 589 N N . ARG A 1 89 ? -12.285 -0.766 17.124 1.00 90.88 89 ARG A N 1
ATOM 590 C CA . ARG A 1 89 ? -12.875 -0.592 18.462 1.00 90.88 89 ARG A CA 1
ATOM 591 C C . ARG A 1 89 ? -13.421 0.816 18.667 1.00 90.88 89 ARG A C 1
ATOM 593 O O . ARG A 1 89 ? -14.465 0.973 19.288 1.00 90.88 89 ARG A O 1
ATOM 600 N N . ALA A 1 90 ? -12.712 1.822 18.164 1.00 89.88 90 ALA A N 1
ATOM 601 C CA . ALA A 1 90 ? -13.091 3.221 18.307 1.00 89.88 90 ALA A CA 1
ATOM 602 C C . ALA A 1 90 ? -14.329 3.574 17.459 1.00 89.88 90 ALA A C 1
ATOM 604 O O . ALA A 1 90 ? -15.199 4.314 17.909 1.00 89.88 90 ALA A O 1
ATOM 605 N N . PHE A 1 91 ? -14.438 3.005 16.259 1.00 89.00 91 PHE A N 1
ATOM 606 C CA . PHE A 1 91 ? -15.583 3.155 15.365 1.00 89.00 91 PHE A CA 1
ATOM 607 C C . PHE A 1 91 ? -16.748 2.222 15.710 1.00 89.00 91 PHE A C 1
ATOM 609 O O . PHE A 1 91 ? -17.852 2.424 15.208 1.00 89.00 91 PHE A O 1
ATOM 616 N N . GLY A 1 92 ? -16.526 1.212 16.557 1.00 88.12 92 GLY A N 1
ATOM 617 C CA . GLY A 1 92 ? -17.539 0.219 16.916 1.00 88.12 92 GLY A CA 1
ATOM 618 C C . GLY A 1 92 ? -17.933 -0.690 15.748 1.00 88.12 92 GLY A C 1
ATOM 619 O O . GLY A 1 92 ? -19.010 -1.287 15.770 1.00 88.12 92 GLY A O 1
ATOM 620 N N . ARG A 1 93 ? -17.086 -0.780 14.716 1.00 88.69 93 ARG A N 1
ATOM 621 C CA . ARG A 1 93 ? -17.337 -1.530 13.486 1.00 88.69 93 ARG A CA 1
ATOM 622 C C . ARG A 1 93 ? -16.041 -2.189 13.025 1.00 88.69 93 ARG A C 1
ATOM 624 O O . ARG A 1 93 ? -15.024 -1.515 12.897 1.00 88.69 93 ARG A O 1
ATOM 631 N N . ALA A 1 94 ? -16.093 -3.501 12.811 1.00 88.00 94 ALA A N 1
ATOM 632 C CA . ALA A 1 94 ? -15.017 -4.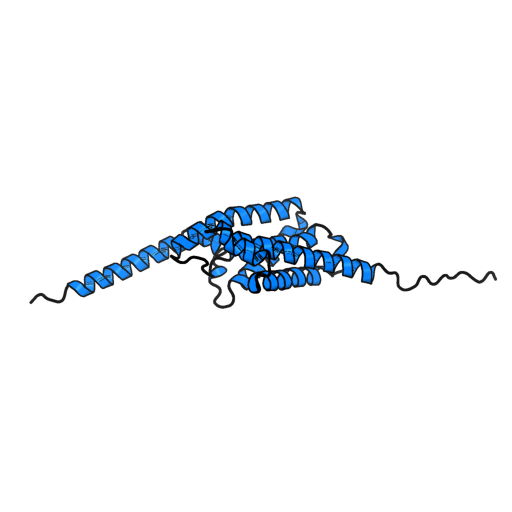220 12.137 1.00 88.00 94 ALA A CA 1
ATOM 633 C C . ALA A 1 94 ? -15.023 -3.868 10.645 1.00 88.00 94 ALA A C 1
ATOM 635 O O . ALA A 1 94 ? -16.107 -3.648 10.097 1.00 88.00 94 ALA A O 1
ATOM 636 N N . ASP A 1 95 ? -13.843 -3.842 10.024 1.00 83.44 95 ASP A N 1
ATOM 637 C CA . ASP A 1 95 ? -13.688 -3.552 8.590 1.00 83.44 95 ASP A CA 1
ATOM 638 C C . ASP A 1 95 ? -14.374 -2.226 8.177 1.00 83.44 95 ASP A C 1
ATOM 640 O O . ASP A 1 95 ? -15.205 -2.143 7.269 1.00 83.44 95 ASP A O 1
ATOM 644 N N . ASP A 1 96 ? -14.127 -1.167 8.959 1.00 92.50 96 ASP A N 1
ATOM 645 C CA . ASP A 1 96 ? -14.679 0.158 8.681 1.00 92.50 96 ASP A CA 1
ATOM 646 C C . ASP A 1 96 ? -13.927 0.802 7.511 1.00 92.50 96 ASP A C 1
ATOM 648 O O . ASP A 1 96 ? -12.731 1.056 7.618 1.00 92.50 96 ASP A O 1
ATOM 652 N N . GLY A 1 97 ? -14.634 1.141 6.429 1.00 92.81 97 GLY A N 1
ATOM 653 C CA . GLY A 1 97 ? -14.031 1.679 5.200 1.00 92.81 97 GLY A CA 1
ATOM 654 C C . GLY A 1 97 ? -13.326 3.038 5.325 1.00 92.81 97 GLY A C 1
ATOM 655 O O . GLY A 1 97 ? -12.835 3.558 4.327 1.00 92.81 97 GLY A O 1
ATOM 656 N N . ARG A 1 98 ? -13.291 3.647 6.519 1.00 96.12 98 ARG A N 1
ATOM 657 C CA . ARG A 1 98 ? -12.424 4.798 6.824 1.00 96.12 98 ARG A CA 1
ATOM 658 C C . ARG A 1 98 ? -10.997 4.385 7.186 1.00 96.12 98 ARG A C 1
ATOM 660 O O . ARG A 1 98 ? -10.115 5.242 7.212 1.00 96.12 98 ARG A O 1
ATOM 667 N N . ILE A 1 99 ? -10.769 3.119 7.520 1.00 97.12 99 ILE A N 1
ATOM 668 C CA . ILE A 1 99 ? -9.433 2.555 7.689 1.00 97.12 99 ILE A CA 1
ATOM 669 C C . ILE A 1 99 ? -8.879 2.358 6.276 1.00 97.12 99 ILE A C 1
ATOM 671 O O . ILE A 1 99 ? -9.465 1.639 5.484 1.00 97.12 99 ILE A O 1
ATOM 675 N N . VAL A 1 100 ? -7.832 3.111 5.940 1.00 98.31 100 VAL A N 1
ATOM 676 C CA . VAL A 1 100 ? -7.204 3.132 4.605 1.00 98.31 100 VAL A CA 1
ATOM 677 C C . VAL A 1 100 ? -5.674 3.034 4.698 1.00 98.31 100 VAL A C 1
ATOM 679 O O . VAL A 1 100 ? -4.945 3.377 3.768 1.00 98.31 100 VAL A O 1
ATOM 682 N N . VAL A 1 101 ? -5.151 2.651 5.866 1.00 98.62 101 VAL A N 1
ATOM 683 C CA . VAL A 1 101 ? -3.709 2.452 6.100 1.00 98.62 101 VAL A CA 1
ATOM 684 C C . VAL A 1 101 ? -3.217 1.109 5.551 1.00 98.62 101 VAL A C 1
ATOM 686 O O . VAL A 1 101 ? -2.069 1.005 5.118 1.00 98.62 101 VAL A O 1
ATOM 689 N N . ASP A 1 102 ? -4.095 0.114 5.544 1.00 98.25 102 ASP A N 1
ATOM 690 C CA . ASP A 1 102 ? -4.023 -1.135 4.783 1.00 98.25 102 ASP A CA 1
ATOM 691 C C . ASP A 1 102 ? -3.806 -0.857 3.294 1.00 98.25 102 ASP A C 1
ATOM 693 O O . ASP A 1 102 ? -2.817 -1.320 2.725 1.00 98.25 102 ASP A O 1
ATOM 697 N N . GLU A 1 103 ? -4.603 0.043 2.728 1.00 98.56 103 GLU A N 1
ATOM 698 C CA . GLU A 1 103 ? -4.546 0.440 1.321 1.00 98.56 103 GLU A CA 1
ATOM 699 C C . GLU A 1 103 ? -3.209 1.109 0.975 1.00 98.56 103 GLU A C 1
ATOM 701 O O . GLU A 1 103 ? -2.610 0.871 -0.079 1.00 98.56 103 GLU A O 1
ATOM 706 N N . VAL A 1 104 ? -2.690 1.934 1.893 1.00 98.81 104 VAL A N 1
ATOM 707 C CA . VAL A 1 104 ? -1.354 2.528 1.752 1.00 98.81 104 VAL A CA 1
ATOM 708 C C . VAL A 1 104 ? -0.273 1.447 1.805 1.00 98.81 104 VAL A C 1
ATOM 710 O O . VAL A 1 104 ? 0.644 1.449 0.980 1.00 98.81 104 VAL A O 1
ATOM 713 N N . ALA A 1 105 ? -0.357 0.524 2.765 1.00 98.75 105 ALA A N 1
ATOM 714 C CA . ALA A 1 105 ? 0.630 -0.535 2.940 1.00 98.75 105 ALA A CA 1
ATOM 715 C C . ALA A 1 105 ? 0.659 -1.494 1.738 1.00 98.75 105 ALA A C 1
ATOM 717 O O . ALA A 1 105 ? 1.732 -1.745 1.184 1.00 98.75 105 ALA A O 1
ATOM 718 N N . GLY A 1 106 ? -0.501 -1.981 1.294 1.00 98.69 106 GLY A N 1
ATOM 719 C CA . GLY A 1 106 ? -0.641 -2.864 0.138 1.00 98.69 106 GLY A CA 1
ATOM 720 C C . GLY A 1 106 ? -0.147 -2.212 -1.154 1.00 98.69 106 GLY A C 1
ATOM 721 O O . GLY A 1 106 ? 0.652 -2.799 -1.892 1.00 98.69 106 GLY A O 1
ATOM 722 N N . GLN A 1 107 ? -0.510 -0.950 -1.391 1.00 98.88 107 GLN A N 1
ATOM 723 C CA . GLN A 1 107 ? -0.055 -0.213 -2.569 1.00 98.88 107 GLN A CA 1
ATOM 724 C C . GLN A 1 107 ? 1.463 0.044 -2.565 1.00 98.88 107 GLN A C 1
ATOM 726 O O . GLN A 1 107 ? 2.094 -0.024 -3.624 1.00 98.88 107 GLN A 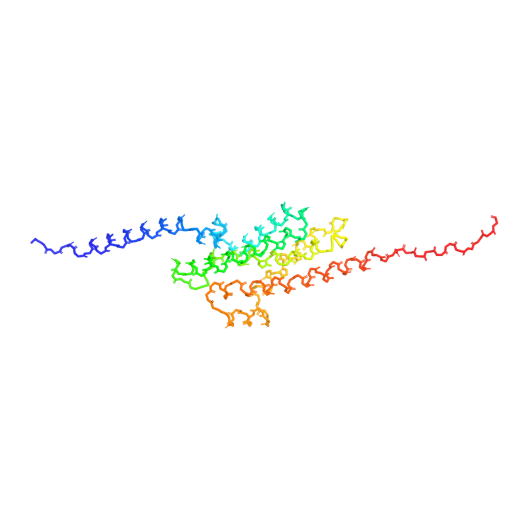O 1
ATOM 731 N N . LEU A 1 108 ? 2.083 0.299 -1.404 1.00 98.75 108 LEU A N 1
ATOM 732 C CA . LEU A 1 108 ? 3.545 0.406 -1.293 1.00 98.75 108 LEU A CA 1
ATOM 733 C C . LEU A 1 108 ? 4.243 -0.923 -1.608 1.00 98.75 108 LEU A C 1
ATOM 735 O O . LEU A 1 108 ? 5.265 -0.928 -2.301 1.00 98.75 108 LEU A O 1
ATOM 739 N N . VAL A 1 109 ? 3.670 -2.053 -1.177 1.00 98.69 109 VAL A N 1
ATOM 740 C CA . VAL A 1 109 ? 4.159 -3.385 -1.566 1.00 98.69 109 VAL A CA 1
ATOM 741 C C . VAL A 1 109 ? 4.081 -3.553 -3.087 1.00 98.69 109 VAL A C 1
ATOM 743 O O . VAL A 1 109 ? 5.087 -3.930 -3.695 1.00 98.69 109 VAL A O 1
ATOM 746 N N . ALA A 1 110 ? 2.960 -3.181 -3.715 1.00 98.69 110 ALA A N 1
ATOM 747 C CA . ALA A 1 110 ? 2.770 -3.252 -5.168 1.00 98.69 110 ALA A CA 1
ATOM 748 C C . ALA A 1 110 ? 3.798 -2.428 -5.969 1.00 98.69 110 ALA A C 1
ATOM 750 O O . ALA A 1 110 ? 4.167 -2.802 -7.082 1.00 98.69 110 ALA A O 1
ATOM 751 N N . LEU A 1 111 ? 4.285 -1.319 -5.402 1.00 98.06 111 LEU A N 1
ATOM 752 C CA . LEU A 1 111 ? 5.257 -0.411 -6.026 1.00 98.06 111 LEU A CA 1
ATOM 753 C C . LEU A 1 111 ? 6.715 -0.892 -5.912 1.00 98.06 111 LEU A C 1
ATOM 755 O O . LEU A 1 111 ? 7.586 -0.387 -6.619 1.00 98.06 111 LEU A O 1
ATOM 759 N N . THR A 1 112 ? 6.997 -1.894 -5.075 1.00 97.00 112 THR A N 1
ATOM 760 C CA . THR A 1 112 ? 8.356 -2.413 -4.820 1.00 97.00 112 THR A CA 1
ATOM 761 C C . THR A 1 112 ? 9.173 -2.740 -6.085 1.00 97.00 112 THR A C 1
ATOM 763 O O . THR A 1 112 ? 10.353 -2.373 -6.132 1.00 97.00 112 THR A O 1
ATOM 766 N N . PRO A 1 113 ? 8.616 -3.369 -7.142 1.00 95.62 113 PRO A N 1
ATOM 767 C CA . PRO A 1 113 ? 9.383 -3.703 -8.347 1.00 95.62 113 PRO A CA 1
ATOM 768 C C . PRO A 1 113 ? 9.955 -2.485 -9.077 1.00 95.62 113 PRO A C 1
ATOM 770 O O . PRO A 1 113 ? 10.981 -2.603 -9.748 1.00 95.62 113 PRO A O 1
ATOM 773 N N . LEU A 1 114 ? 9.334 -1.312 -8.918 1.00 93.56 114 LEU A N 1
ATOM 774 C CA . LEU A 1 114 ? 9.823 -0.067 -9.508 1.00 93.56 114 LEU A CA 1
ATOM 775 C C . LEU A 1 114 ? 11.165 0.367 -8.897 1.00 93.56 114 LEU A C 1
ATOM 777 O O . LEU A 1 114 ? 11.971 1.002 -9.568 1.00 93.56 114 LEU A O 1
ATOM 781 N N . VAL A 1 115 ? 11.441 -0.018 -7.646 1.00 90.81 115 VAL A N 1
ATOM 782 C CA . VAL A 1 115 ? 12.718 0.268 -6.966 1.00 90.81 115 VAL A CA 1
ATOM 783 C C . VAL A 1 115 ? 13.740 -0.848 -7.177 1.00 90.81 115 VAL A C 1
ATOM 785 O O . VAL A 1 115 ? 14.938 -0.580 -7.194 1.00 90.81 115 VAL A O 1
ATOM 788 N N . LEU A 1 116 ? 13.286 -2.098 -7.330 1.00 85.75 116 LEU A N 1
ATOM 789 C CA . LEU A 1 116 ? 14.160 -3.264 -7.516 1.00 85.75 116 LEU A CA 1
ATOM 790 C C . LEU A 1 116 ? 14.819 -3.308 -8.895 1.00 85.75 116 LEU A C 1
ATOM 792 O O . LEU A 1 116 ? 15.992 -3.658 -9.000 1.00 85.75 116 LEU A O 1
ATOM 796 N N . ALA A 1 117 ? 14.070 -2.964 -9.940 1.00 78.00 117 ALA A N 1
ATOM 797 C CA . ALA A 1 117 ? 14.529 -3.034 -11.321 1.00 78.00 117 ALA A CA 1
ATOM 798 C C . ALA A 1 117 ? 14.430 -1.656 -11.991 1.00 78.00 117 ALA A C 1
ATOM 800 O O . ALA A 1 117 ? 13.682 -1.503 -12.952 1.00 78.00 117 ALA A O 1
ATOM 801 N N . PRO A 1 118 ? 15.155 -0.627 -11.506 1.00 66.00 118 PRO A N 1
ATOM 802 C CA . PRO A 1 118 ? 15.005 0.736 -12.013 1.00 66.00 118 PRO A CA 1
ATOM 803 C C . PRO A 1 118 ? 15.276 0.822 -13.519 1.00 66.00 118 PRO A C 1
ATOM 805 O O . PRO A 1 118 ? 14.625 1.611 -14.194 1.00 66.00 118 PRO A O 1
ATOM 808 N N . LEU A 1 119 ? 16.164 -0.032 -14.049 1.00 65.06 119 LEU A N 1
ATOM 809 C CA . LEU A 1 119 ? 16.469 -0.142 -15.479 1.00 65.06 119 LEU A CA 1
ATOM 810 C C . LEU A 1 119 ? 15.267 -0.579 -16.333 1.00 65.06 119 LEU A C 1
ATOM 812 O O . LEU A 1 119 ? 15.127 -0.082 -17.442 1.00 65.06 119 LEU A O 1
ATOM 816 N N . ALA A 1 120 ? 14.341 -1.388 -15.811 1.00 70.62 120 ALA A N 1
ATOM 817 C CA . ALA A 1 120 ? 13.119 -1.758 -16.537 1.00 70.62 120 ALA A CA 1
ATOM 818 C C . ALA A 1 120 ? 12.172 -0.562 -16.742 1.00 70.62 120 ALA A C 1
ATOM 820 O O . ALA A 1 120 ? 11.300 -0.569 -17.616 1.00 70.62 120 ALA A O 1
ATOM 821 N N . TRP A 1 121 ? 12.351 0.480 -15.928 1.00 79.88 121 TRP A N 1
ATOM 822 C CA . TRP A 1 121 ? 11.483 1.650 -15.853 1.00 79.88 121 TRP A CA 1
ATOM 823 C C . TRP A 1 121 ? 12.175 2.945 -16.292 1.00 79.88 121 TRP A C 1
ATOM 825 O O . TRP A 1 121 ? 11.582 4.024 -16.168 1.00 79.88 121 TRP A O 1
ATOM 835 N N . VAL A 1 122 ? 13.399 2.847 -16.827 1.00 66.75 122 VAL A N 1
ATOM 836 C CA . VAL A 1 122 ? 14.088 3.968 -17.484 1.00 66.75 122 VAL A CA 1
ATOM 837 C C . VAL A 1 122 ? 13.382 4.359 -18.790 1.00 66.75 122 VAL A C 1
ATOM 839 O O . VAL A 1 122 ? 12.419 3.724 -19.221 1.00 66.75 122 VAL A O 1
ATOM 842 N N . ASP A 1 123 ? 13.807 5.471 -19.388 1.00 76.00 123 ASP A N 1
ATOM 843 C CA . ASP A 1 123 ? 13.278 5.995 -20.657 1.00 76.00 123 ASP A CA 1
ATOM 844 C C . ASP A 1 123 ? 11.797 6.405 -20.622 1.00 76.00 123 ASP A C 1
ATOM 846 O O . ASP A 1 123 ? 11.051 6.236 -21.585 1.00 76.00 123 ASP A O 1
ATOM 850 N N . GLY A 1 124 ? 11.343 6.957 -19.493 1.00 81.25 124 GLY A N 1
ATOM 851 C CA . GLY A 1 124 ? 9.987 7.503 -19.370 1.00 81.25 124 GLY A CA 1
ATOM 852 C C . GLY A 1 124 ? 8.891 6.450 -19.192 1.00 81.25 124 GLY A C 1
ATOM 853 O O . GLY A 1 124 ? 7.713 6.788 -19.271 1.00 81.25 124 GLY A O 1
ATOM 854 N N . ARG A 1 125 ? 9.250 5.191 -18.907 1.00 87.25 125 ARG A N 1
ATOM 855 C CA . ARG A 1 125 ? 8.302 4.085 -18.659 1.00 87.25 125 ARG A CA 1
ATOM 856 C C . ARG A 1 125 ? 7.763 4.047 -17.232 1.00 87.25 125 ARG A C 1
ATOM 858 O O . ARG A 1 125 ? 6.789 3.350 -16.958 1.00 87.25 125 ARG A O 1
ATOM 865 N N . TRP A 1 126 ? 8.352 4.832 -16.335 1.00 88.94 126 TRP A N 1
ATOM 866 C CA . TRP A 1 126 ? 7.922 4.966 -14.944 1.00 88.94 126 TRP A CA 1
ATOM 867 C C . TRP A 1 126 ? 6.407 5.179 -14.750 1.00 88.94 126 TRP A C 1
ATOM 869 O O . TRP A 1 126 ? 5.826 4.488 -13.912 1.00 88.94 126 TRP A O 1
ATOM 879 N N . PRO A 1 127 ? 5.713 6.041 -15.528 1.00 93.25 127 PRO A N 1
ATOM 880 C CA . PRO A 1 127 ? 4.269 6.223 -15.386 1.00 93.25 127 PRO A CA 1
ATOM 881 C C . PRO A 1 127 ? 3.469 4.947 -15.670 1.00 93.25 127 PRO A C 1
ATOM 883 O O . PRO A 1 127 ? 2.473 4.696 -14.998 1.00 93.25 127 PRO A O 1
ATOM 886 N N . VAL A 1 128 ? 3.918 4.110 -16.614 1.00 94.31 128 VAL A N 1
ATOM 887 C CA . VAL A 1 128 ? 3.279 2.816 -16.910 1.00 94.31 128 VAL A CA 1
ATOM 888 C C . VAL A 1 128 ? 3.375 1.898 -15.696 1.00 94.31 128 VAL A C 1
ATOM 890 O O . VAL A 1 128 ? 2.384 1.278 -15.317 1.00 94.31 128 VAL A O 1
ATOM 893 N N . GLY A 1 129 ? 4.541 1.857 -15.051 1.00 95.06 129 GLY A N 1
ATOM 894 C CA . GLY A 1 129 ? 4.758 1.099 -13.823 1.00 95.06 129 GLY A CA 1
ATOM 895 C C . GLY A 1 129 ? 3.868 1.567 -12.671 1.00 95.06 129 GLY A C 1
ATOM 896 O O . GLY A 1 129 ? 3.207 0.742 -12.043 1.00 95.06 129 GLY A O 1
ATOM 897 N N . LEU A 1 130 ? 3.781 2.883 -12.442 1.00 96.69 130 LEU A N 1
ATOM 898 C CA . LEU A 1 130 ? 2.912 3.468 -11.412 1.00 96.69 130 LEU A CA 1
ATOM 899 C C . LEU A 1 130 ? 1.433 3.136 -11.647 1.00 96.69 130 LEU A C 1
ATOM 901 O O . LEU A 1 130 ? 0.753 2.685 -10.728 1.00 96.69 130 LEU A O 1
ATOM 905 N N . VAL A 1 131 ? 0.940 3.323 -12.875 1.00 97.94 131 VAL A N 1
ATOM 906 C CA . VAL A 1 131 ? -0.456 3.019 -13.230 1.00 97.94 131 VAL A CA 1
ATOM 907 C C . VAL A 1 131 ? -0.731 1.523 -13.111 1.00 97.94 131 VAL A C 1
ATOM 909 O O . VAL A 1 131 ? -1.761 1.137 -12.568 1.00 97.94 131 VAL A O 1
ATOM 912 N N . THR A 1 132 ? 0.199 0.677 -13.558 1.00 98.12 132 THR A N 1
ATOM 913 C CA . THR A 1 132 ? 0.072 -0.782 -13.433 1.00 98.12 132 THR A CA 1
ATOM 914 C C . THR A 1 132 ? -0.013 -1.192 -11.969 1.00 98.12 132 THR A C 1
ATOM 916 O O . THR A 1 132 ? -0.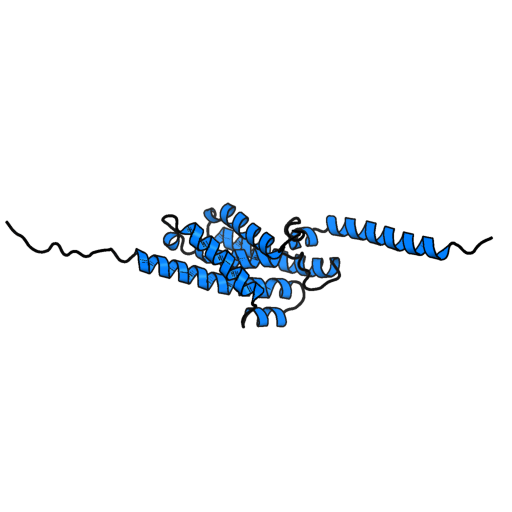906 -1.952 -11.612 1.00 98.12 132 THR A O 1
ATOM 919 N N . ALA A 1 133 ? 0.866 -0.661 -11.115 1.00 98.38 133 ALA A N 1
ATOM 920 C CA . ALA A 1 133 ? 0.861 -0.952 -9.686 1.00 98.38 133 ALA A CA 1
ATOM 921 C C . ALA A 1 133 ? -0.448 -0.509 -9.030 1.00 98.38 133 ALA A C 1
ATOM 923 O O . ALA A 1 133 ? -1.014 -1.260 -8.242 1.00 98.38 133 ALA A O 1
ATOM 924 N N . PHE A 1 134 ? -0.934 0.688 -9.368 1.00 98.69 134 PHE A N 1
ATOM 925 C CA . PHE A 1 134 ? -2.178 1.230 -8.831 1.00 98.69 134 PHE A CA 1
ATOM 926 C C . PHE A 1 134 ? -3.384 0.377 -9.228 1.00 98.69 134 PHE A C 1
ATOM 928 O O . PHE A 1 134 ? -4.131 -0.109 -8.383 1.00 98.69 134 PHE A O 1
ATOM 935 N N . VAL A 1 135 ? -3.553 0.139 -10.529 1.00 98.69 135 VAL A N 1
ATOM 936 C CA . VAL A 1 135 ? -4.707 -0.594 -11.054 1.00 98.69 135 VAL A CA 1
ATOM 937 C C . VAL A 1 135 ? -4.671 -2.058 -10.626 1.00 98.69 135 VAL A C 1
ATOM 939 O O . VAL A 1 135 ? -5.688 -2.572 -10.169 1.00 98.69 135 VAL A O 1
ATOM 942 N N . ALA A 1 136 ? -3.524 -2.736 -10.738 1.00 98.75 136 ALA A N 1
ATOM 943 C CA . ALA A 1 136 ? -3.418 -4.147 -10.373 1.00 98.75 136 ALA A CA 1
ATOM 944 C C . ALA A 1 136 ? -3.694 -4.366 -8.881 1.00 98.75 136 ALA A C 1
ATOM 946 O O . ALA A 1 136 ? -4.434 -5.286 -8.537 1.00 98.75 136 ALA A O 1
ATOM 947 N N . PHE A 1 137 ? -3.161 -3.500 -8.012 1.00 98.75 137 PHE A N 1
ATOM 948 C CA . PHE A 1 137 ? -3.454 -3.544 -6.582 1.00 98.75 137 PHE A CA 1
ATOM 949 C C . PHE A 1 137 ? -4.953 -3.410 -6.322 1.00 98.75 137 PHE A C 1
ATOM 951 O O . PHE A 1 137 ? -5.539 -4.322 -5.746 1.00 98.75 137 PHE A O 1
ATOM 958 N N . ARG A 1 138 ? -5.595 -2.355 -6.844 1.00 98.31 138 ARG A N 1
ATOM 959 C CA . ARG A 1 138 ? -7.039 -2.150 -6.657 1.00 98.31 138 ARG A CA 1
ATOM 960 C C . ARG A 1 138 ? -7.876 -3.309 -7.169 1.00 98.31 138 ARG A C 1
ATOM 962 O O . ARG A 1 138 ? -8.866 -3.666 -6.544 1.00 98.31 138 ARG A O 1
ATOM 969 N N . VAL A 1 139 ? -7.502 -3.900 -8.302 1.00 98.50 139 VAL A N 1
ATOM 970 C CA . VAL A 1 139 ? -8.205 -5.071 -8.836 1.00 98.50 139 VAL A CA 1
ATOM 971 C C . VAL A 1 139 ? -8.102 -6.251 -7.869 1.00 98.50 139 VAL A C 1
ATOM 973 O O . VAL A 1 139 ? -9.112 -6.906 -7.621 1.00 98.50 139 VAL A O 1
ATOM 976 N N . PHE A 1 140 ? -6.921 -6.531 -7.314 1.00 98.50 140 PHE A N 1
ATOM 977 C CA . PHE A 1 140 ? -6.740 -7.654 -6.393 1.00 98.50 140 PHE A CA 1
ATOM 978 C C . PHE A 1 140 ? -7.376 -7.427 -5.026 1.00 98.50 140 PHE A C 1
ATOM 980 O O . PHE A 1 140 ? -7.996 -8.357 -4.510 1.00 98.50 140 PHE A O 1
ATOM 987 N N . ASP A 1 141 ? -7.263 -6.220 -4.487 1.00 97.38 141 ASP A N 1
ATOM 988 C CA . ASP A 1 141 ? -7.901 -5.815 -3.239 1.00 97.38 141 ASP A CA 1
ATOM 989 C C . ASP A 1 141 ? -9.440 -5.894 -3.352 1.00 97.38 141 ASP A C 1
ATOM 991 O O . ASP A 1 141 ? -10.098 -6.578 -2.575 1.00 97.38 141 ASP A O 1
ATOM 995 N N . ILE A 1 142 ? -10.034 -5.349 -4.418 1.00 96.62 142 ILE A N 1
ATOM 996 C CA . ILE A 1 142 ? -11.496 -5.371 -4.589 1.00 96.62 142 ILE A CA 1
ATOM 997 C C . ILE A 1 142 ? -12.013 -6.783 -4.912 1.00 96.62 142 ILE A C 1
ATOM 999 O O . ILE A 1 142 ? -13.039 -7.222 -4.385 1.00 96.62 142 ILE A O 1
ATOM 1003 N N . ALA A 1 143 ? -11.342 -7.519 -5.805 1.00 97.56 143 ALA A N 1
ATOM 1004 C CA . ALA A 1 143 ? -11.820 -8.836 -6.234 1.00 97.56 143 ALA A CA 1
ATOM 1005 C C . ALA A 1 143 ? -11.562 -9.937 -5.190 1.00 97.56 143 ALA A C 1
ATOM 1007 O O . ALA A 1 143 ? -12.255 -10.964 -5.180 1.00 97.56 143 ALA A O 1
ATOM 1008 N N . LYS A 1 144 ? -10.547 -9.752 -4.338 1.00 95.94 144 LYS A N 1
ATOM 1009 C CA . LYS A 1 144 ? -10.036 -10.723 -3.363 1.00 95.94 144 LYS A CA 1
ATOM 1010 C C . LYS A 1 144 ? -9.933 -12.145 -3.942 1.00 95.94 144 LYS A C 1
ATOM 1012 O O . LYS A 1 144 ? -10.676 -13.047 -3.527 1.00 95.94 144 LYS A O 1
ATOM 1017 N N . PRO A 1 145 ? -9.071 -12.398 -4.946 1.00 96.50 145 PRO A N 1
ATOM 1018 C CA . PRO A 1 145 ? -8.906 -13.739 -5.492 1.00 96.50 145 PRO A CA 1
ATOM 1019 C C . PRO A 1 145 ? -8.086 -14.628 -4.551 1.00 96.50 145 PRO A C 1
ATOM 1021 O O . PRO A 1 145 ? -7.107 -14.181 -3.958 1.00 96.50 145 PRO A O 1
ATOM 1024 N N . GLY A 1 146 ? -8.469 -15.908 -4.464 1.00 96.12 146 GLY A N 1
ATOM 1025 C CA . GLY A 1 146 ? -7.690 -16.995 -3.855 1.00 96.12 146 GLY A CA 1
ATOM 1026 C C . GLY A 1 146 ? -6.933 -16.609 -2.571 1.00 96.12 146 GLY A C 1
ATOM 1027 O O . GLY A 1 146 ? -7.577 -16.522 -1.522 1.00 96.12 146 GLY A O 1
ATOM 1028 N N . PRO A 1 147 ? -5.601 -16.378 -2.631 1.00 96.25 147 PRO A N 1
ATOM 1029 C CA . PRO A 1 147 ? -4.780 -16.033 -1.465 1.00 96.25 147 PRO A CA 1
ATOM 1030 C C . PRO A 1 147 ? -5.247 -14.801 -0.682 1.00 96.25 147 PRO A C 1
ATOM 1032 O O . PRO A 1 147 ? -5.167 -14.817 0.543 1.00 96.25 147 PRO A O 1
ATOM 1035 N N . VAL A 1 148 ? -5.760 -13.766 -1.359 1.00 97.06 148 VAL A N 1
ATOM 1036 C CA . VAL A 1 148 ? -6.226 -12.523 -0.715 1.00 97.06 148 VAL A CA 1
ATOM 1037 C C . VAL A 1 148 ? -7.399 -12.835 0.215 1.00 97.06 148 VAL A C 1
ATOM 1039 O O . VAL A 1 148 ? -7.357 -12.575 1.412 1.00 97.06 148 VAL A O 1
ATOM 1042 N N . ARG A 1 149 ? -8.408 -13.539 -0.311 1.00 96.50 149 ARG A N 1
ATOM 1043 C CA . ARG A 1 149 ? -9.583 -13.974 0.459 1.00 96.50 149 ARG A CA 1
ATOM 1044 C C . ARG A 1 149 ? -9.253 -15.011 1.526 1.00 96.50 149 ARG A C 1
ATOM 1046 O O . ARG A 1 149 ? -9.954 -15.118 2.528 1.00 96.50 149 ARG A O 1
ATOM 1053 N N . TRP A 1 150 ? -8.218 -15.819 1.310 1.00 97.00 150 TRP A N 1
ATOM 1054 C CA . TRP A 1 150 ? -7.722 -16.713 2.351 1.00 97.00 150 TRP A CA 1
ATOM 1055 C C . TRP A 1 150 ? -7.131 -15.921 3.523 1.00 97.00 150 TRP A C 1
ATOM 1057 O O . TRP A 1 150 ? -7.458 -16.234 4.665 1.00 97.00 150 TRP A O 1
ATOM 1067 N N . ALA A 1 151 ? -6.318 -14.893 3.253 1.00 95.38 151 ALA A N 1
ATOM 1068 C CA . ALA A 1 151 ? -5.713 -14.052 4.284 1.00 95.38 151 ALA A CA 1
ATOM 1069 C C . ALA A 1 151 ? -6.779 -13.297 5.094 1.00 95.38 151 ALA A C 1
ATOM 1071 O O . ALA A 1 151 ? -6.787 -13.421 6.320 1.00 95.38 151 ALA A O 1
ATOM 1072 N N . GLU A 1 152 ? -7.733 -12.659 4.404 1.00 94.69 152 GLU A N 1
ATOM 1073 C CA . GLU A 1 152 ? -8.912 -11.990 4.985 1.00 94.69 152 GLU A CA 1
ATOM 1074 C C . GLU A 1 152 ? -9.632 -12.890 6.006 1.00 94.69 152 GLU A C 1
ATOM 1076 O O . GLU A 1 152 ? -9.984 -12.470 7.102 1.00 94.69 152 GLU A O 1
ATOM 1081 N N . ARG A 1 153 ? -9.825 -14.173 5.672 1.00 94.88 153 ARG A N 1
ATOM 1082 C CA . ARG A 1 153 ? -10.552 -15.131 6.525 1.00 94.88 153 ARG A CA 1
ATOM 1083 C C . ARG A 1 153 ? -9.700 -15.764 7.618 1.00 94.88 153 ARG A C 1
ATOM 1085 O O . ARG A 1 153 ? -10.242 -16.324 8.571 1.00 94.88 153 ARG A O 1
ATOM 1092 N N . ARG A 1 154 ? -8.378 -15.791 7.442 1.00 96.25 154 ARG A N 1
ATOM 1093 C CA . ARG A 1 154 ? -7.459 -16.519 8.325 1.00 96.25 154 ARG A CA 1
ATOM 1094 C C . ARG A 1 154 ? -7.075 -15.703 9.551 1.00 96.25 154 ARG A C 1
ATOM 1096 O O . ARG A 1 154 ? -6.804 -16.299 10.600 1.00 96.25 154 ARG A O 1
ATOM 1103 N N . PHE A 1 155 ? -6.994 -14.388 9.410 1.00 94.06 155 PHE A N 1
ATOM 1104 C CA . PHE A 1 155 ? -6.567 -13.468 10.457 1.00 94.06 155 PHE A CA 1
ATOM 1105 C C . PHE A 1 155 ? -7.743 -12.604 10.924 1.00 94.06 155 PHE A C 1
ATOM 1107 O O . PHE A 1 155 ? -8.771 -12.533 10.264 1.00 94.06 155 PHE A O 1
ATOM 1114 N N . ALA A 1 156 ? -7.623 -12.000 12.105 1.00 92.12 156 ALA A N 1
ATOM 1115 C CA . ALA A 1 156 ? -8.690 -11.208 12.711 1.00 92.12 156 ALA A CA 1
ATOM 1116 C C . ALA A 1 156 ? -8.136 -9.932 13.352 1.00 92.12 156 ALA A C 1
ATOM 1118 O O . ALA A 1 156 ? -6.942 -9.846 13.664 1.00 92.12 156 ALA A O 1
ATOM 1119 N N . GLY A 1 157 ? -9.024 -8.958 13.567 1.00 92.25 157 GLY A N 1
ATOM 1120 C CA . GLY A 1 157 ? -8.673 -7.620 14.039 1.00 92.25 157 GLY A CA 1
ATOM 1121 C C . GLY A 1 157 ? -7.732 -6.910 13.068 1.00 92.25 157 GLY A C 1
ATOM 1122 O O . GLY A 1 157 ? -7.660 -7.259 11.893 1.00 92.25 157 GLY A O 1
ATOM 1123 N N . GLY A 1 158 ? -6.920 -5.985 13.580 1.00 93.81 158 GLY A N 1
ATOM 1124 C CA . GLY A 1 158 ? -6.012 -5.199 12.741 1.00 93.81 158 GLY A CA 1
ATOM 1125 C C . GLY A 1 158 ? -4.990 -6.010 11.935 1.00 93.81 158 GLY A C 1
ATOM 1126 O O . GLY A 1 158 ? -4.527 -5.533 10.911 1.00 93.81 158 GLY A O 1
ATOM 1127 N N . LEU A 1 159 ? -4.651 -7.244 12.333 1.00 96.12 159 LEU A N 1
ATOM 1128 C CA . LEU A 1 159 ? -3.829 -8.110 11.478 1.00 96.12 159 LEU A CA 1
ATOM 1129 C C . LEU A 1 159 ? -4.623 -8.637 10.279 1.00 96.12 159 LEU A C 1
ATOM 1131 O O . LEU A 1 159 ? -4.052 -8.766 9.207 1.00 96.12 159 LEU A O 1
ATOM 1135 N N . GLY A 1 160 ? -5.909 -8.944 10.469 1.00 93.19 160 GLY A N 1
ATOM 1136 C CA . GLY A 1 160 ? -6.822 -9.319 9.388 1.00 93.19 160 GLY A CA 1
ATOM 1137 C C . GLY A 1 160 ? -6.944 -8.213 8.354 1.00 93.19 160 GLY A C 1
ATOM 1138 O O . GLY A 1 160 ? -6.634 -8.472 7.201 1.00 93.19 160 GLY A O 1
ATOM 1139 N N . VAL A 1 161 ? -7.263 -6.999 8.816 1.00 93.62 161 VAL A N 1
ATOM 1140 C CA . VAL A 1 161 ? -7.419 -5.790 7.984 1.00 93.62 161 VAL A CA 1
ATOM 1141 C C . VAL A 1 161 ? -6.177 -5.495 7.139 1.00 93.62 161 VAL A C 1
ATOM 1143 O O . VAL A 1 161 ? -6.275 -5.101 5.994 1.00 93.62 161 VAL A O 1
ATOM 1146 N N . MET A 1 162 ? -4.976 -5.689 7.687 1.00 97.88 162 MET A N 1
ATOM 1147 C CA . MET A 1 162 ? -3.753 -5.401 6.928 1.00 97.88 162 MET A CA 1
ATOM 1148 C C . MET A 1 162 ? -3.327 -6.556 6.009 1.00 97.88 162 MET A C 1
ATOM 1150 O O . MET A 1 162 ? -2.556 -6.349 5.072 1.00 97.88 162 MET A O 1
ATOM 1154 N N . ALA A 1 163 ? -3.700 -7.799 6.326 1.00 97.06 163 ALA A N 1
ATOM 1155 C CA . ALA A 1 163 ? -3.099 -8.973 5.699 1.00 97.06 163 ALA A CA 1
ATOM 1156 C C . ALA A 1 163 ? -3.589 -9.209 4.269 1.00 97.06 163 ALA A C 1
ATOM 1158 O O . ALA A 1 163 ? -2.781 -9.601 3.425 1.00 97.06 163 ALA A O 1
ATOM 1159 N N . ASP A 1 164 ? -4.874 -9.018 3.984 1.00 95.56 164 ASP A N 1
ATOM 1160 C CA . ASP A 1 164 ? -5.414 -9.184 2.636 1.00 95.56 164 ASP A CA 1
ATOM 1161 C C . ASP A 1 164 ? -4.877 -8.119 1.674 1.00 95.56 164 ASP A C 1
ATOM 1163 O O . ASP A 1 164 ? -4.397 -8.503 0.604 1.00 95.56 164 ASP A O 1
ATOM 1167 N N . ASP A 1 165 ? -4.788 -6.852 2.083 1.00 98.25 165 ASP A N 1
ATOM 1168 C CA . ASP A 1 165 ? -4.159 -5.777 1.300 1.00 98.25 165 ASP A CA 1
ATOM 1169 C C . ASP A 1 165 ? -2.670 -6.017 1.037 1.00 98.25 165 ASP A C 1
ATOM 1171 O O . ASP A 1 165 ? -2.182 -5.820 -0.080 1.00 98.25 165 ASP A O 1
ATOM 1175 N N . ILE A 1 166 ? -1.916 -6.503 2.030 1.00 98.56 166 ILE A N 1
ATOM 1176 C CA . ILE A 1 166 ? -0.503 -6.866 1.831 1.00 98.56 166 ILE A CA 1
ATOM 1177 C C . ILE A 1 166 ? -0.380 -8.005 0.809 1.00 98.56 166 ILE A C 1
ATOM 1179 O O . ILE A 1 166 ? 0.508 -7.977 -0.050 1.00 98.56 166 ILE A O 1
ATOM 1183 N N . VAL A 1 167 ? -1.269 -9.002 0.860 1.00 98.50 167 VAL A N 1
ATOM 1184 C CA . VAL A 1 167 ? -1.283 -10.109 -0.108 1.00 98.50 167 VAL A CA 1
ATOM 1185 C C . VAL A 1 167 ? -1.717 -9.625 -1.496 1.00 98.50 167 VAL A C 1
ATOM 1187 O O . VAL A 1 167 ? -1.097 -10.014 -2.488 1.00 98.50 167 VAL A O 1
ATOM 1190 N N . ALA A 1 168 ? -2.714 -8.744 -1.591 1.00 98.62 168 ALA A N 1
ATOM 1191 C CA . ALA A 1 168 ? -3.122 -8.106 -2.841 1.00 98.62 168 ALA A CA 1
ATOM 1192 C C . ALA A 1 168 ? -1.974 -7.283 -3.446 1.00 98.62 168 ALA A C 1
ATOM 1194 O O . ALA A 1 168 ? -1.680 -7.403 -4.638 1.00 98.62 168 ALA A O 1
ATOM 1195 N N . GLY A 1 169 ? -1.255 -6.531 -2.611 1.00 98.75 169 GLY A N 1
ATOM 1196 C CA . GLY A 1 169 ? -0.050 -5.792 -2.972 1.00 98.75 169 GLY A CA 1
ATOM 1197 C C . GLY A 1 169 ? 1.061 -6.694 -3.500 1.00 98.75 169 GLY A C 1
ATOM 1198 O O . GLY A 1 169 ? 1.689 -6.380 -4.510 1.00 98.75 169 GLY A O 1
ATOM 1199 N N . ALA A 1 170 ? 1.275 -7.855 -2.878 1.00 98.69 170 ALA A N 1
ATOM 1200 C CA . ALA A 1 170 ? 2.254 -8.831 -3.349 1.00 98.69 170 ALA A CA 1
ATOM 1201 C C . ALA A 1 170 ? 1.881 -9.407 -4.727 1.00 98.69 170 ALA A C 1
ATOM 1203 O O . ALA A 1 170 ? 2.741 -9.503 -5.603 1.00 98.69 170 ALA A O 1
ATOM 1204 N N . LEU A 1 171 ? 0.605 -9.737 -4.961 1.00 98.69 171 LEU A N 1
ATOM 1205 C CA . LEU A 1 171 ? 0.132 -10.177 -6.280 1.00 98.69 171 LEU A CA 1
ATOM 1206 C C . LEU A 1 171 ? 0.280 -9.069 -7.334 1.00 98.69 171 LEU A C 1
ATOM 1208 O O . LEU A 1 171 ? 0.730 -9.334 -8.449 1.00 98.69 171 LEU A O 1
ATOM 1212 N N . ALA A 1 172 ? -0.030 -7.822 -6.977 1.00 98.69 172 ALA A N 1
ATOM 1213 C CA . ALA A 1 172 ? 0.163 -6.666 -7.847 1.00 98.69 172 ALA A CA 1
ATOM 1214 C C . ALA A 1 172 ? 1.641 -6.437 -8.186 1.00 98.69 172 ALA A C 1
ATOM 1216 O O . ALA A 1 172 ? 1.967 -6.187 -9.345 1.00 98.69 172 ALA A O 1
ATOM 1217 N N . ALA A 1 173 ? 2.549 -6.603 -7.221 1.00 98.38 173 ALA A N 1
ATOM 1218 C CA . ALA A 1 173 ? 3.987 -6.510 -7.457 1.00 98.38 173 ALA A CA 1
ATOM 1219 C C . ALA A 1 173 ? 4.464 -7.536 -8.502 1.00 98.38 173 ALA A C 1
ATOM 1221 O O . ALA A 1 173 ? 5.294 -7.209 -9.349 1.00 98.38 173 ALA A O 1
ATOM 1222 N N . LEU A 1 174 ? 3.910 -8.755 -8.512 1.00 97.94 174 LEU A N 1
ATOM 1223 C CA . LEU A 1 174 ? 4.224 -9.741 -9.554 1.00 97.94 174 LEU A CA 1
ATOM 1224 C C . LEU A 1 174 ? 3.781 -9.267 -10.944 1.00 97.94 174 LEU A C 1
ATOM 1226 O O . LEU A 1 174 ? 4.528 -9.426 -11.908 1.00 97.94 174 LEU A O 1
ATOM 1230 N N . VAL A 1 175 ? 2.604 -8.642 -11.048 1.00 98.19 175 VAL A N 1
ATOM 1231 C CA . VAL A 1 175 ? 2.114 -8.057 -12.309 1.00 98.19 175 VAL A CA 1
ATOM 1232 C C . VAL A 1 175 ? 3.024 -6.921 -12.769 1.00 98.19 175 VAL A C 1
ATOM 1234 O O . VAL A 1 175 ? 3.416 -6.885 -13.931 1.00 98.19 175 VAL A O 1
ATOM 1237 N N . VAL A 1 176 ? 3.416 -6.020 -11.867 1.00 97.38 176 VAL A N 1
ATOM 1238 C CA . VAL A 1 176 ? 4.320 -4.907 -12.190 1.00 97.38 176 VAL A CA 1
ATOM 1239 C C . VAL A 1 176 ? 5.675 -5.436 -12.659 1.00 97.38 176 VAL A C 1
ATOM 1241 O O . VAL A 1 176 ? 6.173 -4.995 -13.692 1.00 97.38 176 VAL A O 1
ATOM 1244 N N . ALA A 1 177 ? 6.249 -6.416 -11.958 1.00 95.44 177 ALA A N 1
ATOM 1245 C CA . ALA A 1 177 ? 7.507 -7.042 -12.356 1.00 95.44 177 ALA A CA 1
ATOM 1246 C C . ALA A 1 177 ? 7.407 -7.702 -13.742 1.00 95.44 177 ALA A C 1
ATOM 1248 O O . ALA A 1 177 ? 8.275 -7.486 -14.586 1.00 95.44 177 ALA A O 1
ATOM 1249 N N . ALA A 1 178 ? 6.329 -8.448 -14.006 1.00 95.19 178 ALA A N 1
ATOM 1250 C CA . ALA A 1 178 ? 6.087 -9.066 -15.308 1.00 95.19 178 ALA A CA 1
ATOM 1251 C C . ALA A 1 178 ? 5.949 -8.022 -16.427 1.00 95.19 178 ALA A C 1
ATOM 1253 O O . ALA A 1 178 ? 6.518 -8.201 -17.503 1.00 95.19 178 ALA A O 1
ATOM 1254 N N . THR A 1 179 ? 5.258 -6.909 -16.167 1.00 94.56 179 THR A N 1
ATOM 1255 C CA . THR A 1 179 ? 5.153 -5.785 -17.106 1.00 94.56 179 THR A CA 1
ATOM 1256 C C . THR A 1 179 ? 6.521 -5.175 -17.401 1.00 94.56 179 THR A C 1
ATOM 1258 O O . THR A 1 179 ? 6.843 -4.962 -18.566 1.00 94.56 179 THR A O 1
ATOM 1261 N N . GLY A 1 180 ? 7.349 -4.938 -16.379 1.00 92.44 180 GLY A N 1
ATOM 1262 C CA . GLY A 1 180 ? 8.711 -4.426 -16.559 1.00 92.44 180 GLY A CA 1
ATOM 1263 C C . GLY A 1 180 ? 9.560 -5.346 -17.437 1.00 92.44 180 GLY A C 1
ATOM 1264 O O . GLY A 1 180 ? 10.133 -4.896 -18.425 1.00 92.44 180 GLY A O 1
ATOM 1265 N N . LEU A 1 181 ? 9.550 -6.651 -17.146 1.00 90.62 181 LEU A N 1
ATOM 1266 C CA . LEU A 1 181 ? 10.249 -7.659 -17.950 1.00 90.62 181 LEU A CA 1
ATOM 1267 C C . LEU A 1 181 ? 9.738 -7.707 -19.396 1.00 90.62 181 LEU A C 1
ATOM 1269 O O . LEU A 1 181 ? 10.531 -7.778 -20.330 1.00 90.62 181 LEU A O 1
ATOM 1273 N N . ALA A 1 182 ? 8.422 -7.640 -19.607 1.00 89.94 182 ALA A N 1
ATOM 1274 C CA . ALA A 1 182 ? 7.846 -7.620 -20.948 1.00 89.94 182 ALA A CA 1
ATOM 1275 C C . ALA A 1 182 ? 8.279 -6.373 -21.735 1.00 89.94 182 ALA A C 1
ATOM 1277 O O . ALA A 1 182 ? 8.625 -6.479 -22.910 1.00 89.94 182 ALA A O 1
ATOM 1278 N N . LEU A 1 183 ? 8.307 -5.201 -21.093 1.00 88.19 183 LEU A N 1
ATOM 1279 C CA . LEU A 1 183 ? 8.792 -3.967 -21.710 1.00 88.19 183 LEU A CA 1
ATOM 1280 C C . LEU A 1 183 ? 10.285 -4.058 -22.044 1.00 88.19 183 LEU A C 1
ATOM 1282 O O . LEU A 1 183 ? 10.697 -3.637 -23.123 1.00 88.19 183 LEU A O 1
ATOM 1286 N N . GLU A 1 184 ? 11.108 -4.619 -21.163 1.00 85.50 184 GLU A N 1
ATOM 1287 C CA . GLU A 1 184 ? 12.510 -4.878 -21.492 1.00 85.50 184 GLU A CA 1
ATOM 1288 C C . GLU A 1 184 ? 12.622 -5.790 -22.714 1.00 85.50 184 GLU A C 1
ATOM 1290 O O . GLU A 1 184 ? 13.281 -5.415 -23.673 1.00 85.50 184 GLU A O 1
ATOM 1295 N N . LEU A 1 185 ? 11.914 -6.920 -22.757 1.00 85.19 185 LEU A N 1
ATOM 1296 C CA . LEU A 1 185 ? 11.969 -7.847 -23.892 1.00 85.19 185 LEU A CA 1
ATOM 1297 C C . LEU A 1 185 ? 11.505 -7.217 -25.212 1.00 85.19 185 LEU A C 1
ATOM 1299 O O . LEU A 1 185 ? 12.132 -7.439 -26.241 1.00 85.19 185 LEU A O 1
ATOM 1303 N N . VAL A 1 186 ? 10.433 -6.422 -25.201 1.00 84.38 186 VAL A N 1
ATOM 1304 C CA . VAL A 1 186 ? 9.897 -5.780 -26.414 1.00 84.38 186 VAL A CA 1
ATOM 1305 C C . VAL A 1 186 ? 10.865 -4.740 -26.978 1.00 84.38 186 VAL A C 1
ATOM 1307 O O . VAL A 1 186 ? 10.998 -4.623 -28.194 1.00 84.38 186 VAL A O 1
ATOM 1310 N N . PHE A 1 187 ? 11.550 -3.994 -26.111 1.00 79.69 187 PHE A N 1
ATOM 1311 C CA . PHE A 1 187 ? 12.395 -2.872 -26.523 1.00 79.69 187 PHE A CA 1
ATOM 1312 C C . PHE A 1 187 ? 13.904 -3.167 -26.500 1.00 79.69 187 PHE A C 1
ATOM 1314 O O . PHE A 1 187 ? 14.675 -2.371 -27.027 1.00 79.69 187 PHE A O 1
ATOM 1321 N N . ALA A 1 188 ? 14.340 -4.290 -25.923 1.00 70.38 188 ALA A N 1
ATOM 1322 C CA . ALA A 1 188 ? 15.724 -4.762 -25.971 1.00 70.38 188 ALA A CA 1
ATOM 1323 C C . ALA A 1 188 ? 16.046 -5.519 -27.267 1.00 70.38 188 ALA A C 1
ATOM 1325 O O . ALA A 1 188 ? 17.219 -5.758 -27.545 1.00 70.38 188 ALA A O 1
ATOM 1326 N N . VAL A 1 189 ? 15.042 -5.887 -28.075 1.00 56.59 189 VAL A N 1
ATOM 1327 C CA . VAL A 1 189 ? 15.277 -6.409 -29.428 1.00 56.59 189 VAL A CA 1
ATOM 1328 C C . VAL A 1 189 ? 15.741 -5.243 -30.305 1.00 56.59 189 VAL A C 1
ATOM 1330 O O . VAL A 1 189 ? 14.941 -4.348 -30.587 1.00 56.59 189 VAL A O 1
ATOM 1333 N N . PRO A 1 190 ? 17.006 -5.218 -30.772 1.00 55.56 190 PRO A N 1
ATOM 1334 C CA . PRO A 1 190 ? 17.425 -4.206 -31.722 1.00 55.56 190 PRO A CA 1
ATOM 1335 C C . PRO A 1 190 ? 16.601 -4.396 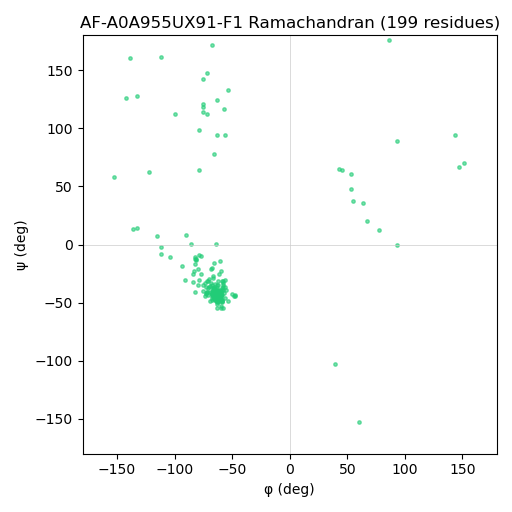-32.996 1.00 55.56 190 PRO A C 1
ATOM 1337 O O . PRO A 1 190 ? 16.596 -5.479 -33.589 1.00 55.56 190 PRO A O 1
ATOM 1340 N N . ALA A 1 191 ? 15.909 -3.344 -33.430 1.00 54.25 191 ALA A N 1
ATOM 1341 C CA . ALA A 1 191 ? 15.326 -3.297 -34.760 1.00 54.25 191 ALA A CA 1
ATOM 1342 C C . ALA A 1 191 ? 16.469 -3.351 -35.788 1.00 54.25 191 ALA A C 1
ATOM 1344 O O . ALA A 1 191 ? 17.080 -2.340 -36.111 1.00 54.25 191 ALA A O 1
ATOM 1345 N N . GLY A 1 192 ? 16.781 -4.553 -36.271 1.00 48.00 192 GLY A N 1
ATOM 1346 C CA . GLY A 1 192 ? 17.687 -4.763 -37.393 1.00 48.00 192 GLY A CA 1
ATOM 1347 C C . GLY A 1 192 ? 19.143 -5.003 -37.006 1.00 48.00 192 GLY A C 1
ATOM 1348 O O . GLY A 1 192 ? 19.986 -4.114 -37.083 1.00 48.00 192 GLY A O 1
ATOM 1349 N N . GLY A 1 193 ? 19.478 -6.275 -36.791 1.00 48.22 193 GLY A N 1
ATOM 1350 C CA . GLY A 1 193 ? 20.732 -6.800 -37.319 1.00 48.22 193 GLY A CA 1
ATOM 1351 C C . GLY A 1 193 ? 20.668 -6.797 -38.847 1.00 48.22 193 GLY A C 1
ATOM 1352 O O . GLY A 1 193 ? 20.423 -7.834 -39.456 1.00 48.22 193 GLY A O 1
ATOM 1353 N N . VAL A 1 194 ? 20.861 -5.637 -39.480 1.00 55.31 194 VAL A N 1
ATOM 1354 C CA . VAL A 1 194 ? 21.315 -5.617 -40.871 1.00 55.31 194 VAL A CA 1
ATOM 1355 C C . VAL A 1 194 ? 22.807 -5.888 -40.810 1.00 55.31 194 VAL A C 1
ATOM 1357 O O . VAL A 1 194 ? 23.620 -5.016 -40.516 1.00 55.31 194 VAL A O 1
ATOM 1360 N N . VAL A 1 195 ? 23.147 -7.148 -41.054 1.00 55.84 195 VAL A N 1
ATOM 1361 C CA . VAL A 1 195 ? 24.481 -7.561 -41.468 1.00 55.84 195 VAL A CA 1
ATOM 1362 C C . VAL A 1 195 ? 24.804 -6.775 -42.740 1.00 55.84 195 VAL A C 1
ATOM 1364 O O . VAL A 1 195 ? 24.434 -7.179 -43.837 1.00 55.84 195 VAL A O 1
ATOM 1367 N N . ALA A 1 196 ? 25.488 -5.639 -42.612 1.00 53.00 196 ALA A N 1
ATOM 1368 C CA . ALA A 1 196 ? 26.208 -5.031 -43.725 1.00 53.00 196 ALA A CA 1
ATOM 1369 C C . ALA A 1 196 ? 27.530 -5.792 -43.909 1.00 53.00 196 ALA A C 1
ATOM 1371 O O . ALA A 1 196 ? 28.620 -5.283 -43.669 1.00 53.00 196 ALA A O 1
ATOM 1372 N N . GLY A 1 197 ? 27.407 -7.068 -44.267 1.00 57.34 197 GLY A N 1
ATOM 1373 C CA . GLY A 1 197 ? 28.475 -7.853 -44.856 1.00 57.34 197 GLY A CA 1
ATOM 1374 C C . GLY A 1 197 ? 28.239 -7.895 -46.357 1.00 57.34 197 GLY A C 1
ATOM 1375 O O . GLY A 1 197 ? 27.275 -8.510 -46.800 1.00 57.34 197 GLY A O 1
ATOM 1376 N N . GLY A 1 198 ? 29.113 -7.256 -47.131 1.00 49.47 198 GLY A N 1
ATOM 1377 C CA . GLY A 1 198 ? 29.165 -7.456 -48.578 1.00 49.47 198 GLY A CA 1
ATOM 1378 C C . GLY A 1 198 ? 29.486 -6.192 -49.358 1.00 49.47 198 GLY A C 1
ATOM 1379 O O . GLY A 1 198 ? 28.582 -5.453 -49.726 1.00 49.47 198 GLY A O 1
ATOM 1380 N N . GLY A 1 199 ? 30.768 -5.990 -49.660 1.00 45.97 199 GLY A N 1
ATOM 1381 C CA . GLY A 1 199 ? 31.180 -5.040 -50.689 1.00 45.97 199 GLY A CA 1
ATOM 1382 C C . GLY A 1 199 ? 32.553 -4.437 -50.456 1.00 45.97 199 GLY A C 1
ATOM 1383 O O . GLY A 1 199 ? 32.658 -3.255 -50.164 1.00 45.97 199 GLY A O 1
ATOM 1384 N N . LEU A 1 200 ? 33.603 -5.248 -50.607 1.00 59.72 200 LEU A N 1
ATOM 1385 C CA . LEU A 1 200 ? 34.867 -4.730 -51.122 1.00 59.72 200 LEU A CA 1
ATOM 1386 C C . LEU A 1 200 ? 34.582 -4.107 -52.495 1.00 59.72 200 LEU A C 1
ATOM 1388 O O . LEU A 1 200 ? 34.178 -4.846 -53.394 1.00 59.72 200 LEU A O 1
ATOM 1392 N N . GLN A 1 201 ? 34.780 -2.797 -52.629 1.00 51.59 201 GLN A N 1
ATOM 1393 C CA . GLN A 1 201 ? 35.366 -2.113 -53.789 1.00 51.59 201 GLN A CA 1
ATOM 1394 C C . GLN A 1 201 ? 35.606 -0.642 -53.458 1.00 51.59 201 GLN A C 1
ATOM 1396 O O . GLN A 1 201 ? 34.675 0.001 -52.928 1.00 51.59 201 GLN A O 1
#

Solvent-accessible surface area (backbone atoms only — not comparable to full-atom values): 10288 Å² total; per-residue (Å²): 142,89,88,79,64,75,62,60,57,52,54,52,52,49,54,53,49,51,59,53,48,54,56,52,52,77,68,32,69,33,40,38,50,10,15,53,75,56,41,15,67,43,94,67,62,15,46,59,50,19,32,49,49,24,53,52,54,42,71,74,42,57,88,66,38,58,70,50,51,52,50,52,38,48,50,45,40,58,52,26,26,56,11,33,38,50,30,26,65,71,71,74,35,79,89,47,67,38,54,13,25,31,33,24,28,7,35,40,45,7,47,45,40,63,57,76,42,48,78,50,34,48,94,81,39,44,63,59,48,54,51,44,11,53,51,41,17,52,51,33,51,74,65,34,58,70,69,18,45,47,34,43,72,72,42,63,64,13,54,11,63,33,39,18,27,41,44,14,3,49,56,10,19,53,52,32,42,51,50,28,52,50,52,40,60,67,67,67,55,73,90,69,87,72,76,88,76,86,77,93,128

pLDDT: mean 86.09, std 17.37, range [45.97, 98.88]